Protein AF-A0A0M9E6Y0-F1 (afdb_monomer_lite)

Sequence (227 aa):
MSKPAARLTDFHTCPMVTPGVPPVPHVGGPITGSGCPTVLIGGMPAATIGDMCVCVGPPDIIAMGSTGVLIGGKPAARMGDNTAHGGIISIGCPTVLIGETSGGGGAGSAGSTSGGSADGDKHSGNTLEISSADPFENNPKYSNGTLGEMNPIQVATMSSALRQAANSGKPFCEACEKAESEMQAEKNVAKDPNNNIYNRDLDKERNMRKQAAIAGKMLMECKCLKN

Structure (mmCIF, N/CA/C/O backbone):
data_AF-A0A0M9E6Y0-F1
#
_entry.id   AF-A0A0M9E6Y0-F1
#
loop_
_atom_site.group_PDB
_atom_site.id
_atom_site.type_symbol
_atom_site.label_atom_id
_atom_site.label_alt_id
_atom_site.label_comp_id
_atom_site.label_asym_id
_atom_site.label_entity_id
_atom_site.label_seq_id
_atom_site.pdbx_PDB_ins_code
_atom_site.Cartn_x
_atom_site.Cartn_y
_atom_site.Cartn_z
_atom_site.occupancy
_atom_site.B_iso_or_equiv
_atom_site.auth_seq_id
_atom_site.auth_comp_id
_atom_site.auth_asym_id
_atom_site.auth_atom_id
_atom_site.pdbx_PDB_model_num
ATOM 1 N N . MET A 1 1 ? -22.734 -1.950 -13.501 1.00 70.06 1 MET A N 1
ATOM 2 C CA . MET A 1 1 ? -22.462 -3.225 -12.790 1.00 70.06 1 MET A CA 1
ATOM 3 C C . MET A 1 1 ? -21.498 -2.941 -11.650 1.00 70.06 1 MET A C 1
ATOM 5 O O . MET A 1 1 ? -20.638 -2.086 -11.821 1.00 70.06 1 MET A O 1
ATOM 9 N N . SER A 1 2 ? -21.653 -3.588 -10.495 1.00 86.62 2 SER A N 1
ATOM 10 C CA . SER A 1 2 ? -20.739 -3.410 -9.359 1.00 86.62 2 SER A CA 1
ATOM 11 C C . SER A 1 2 ? -19.522 -4.328 -9.481 1.00 86.62 2 SER A C 1
ATOM 13 O O . SER A 1 2 ? -19.670 -5.485 -9.868 1.00 86.62 2 SER A O 1
ATOM 15 N N . LYS A 1 3 ? -18.334 -3.821 -9.146 1.00 91.88 3 LYS A N 1
ATOM 16 C CA . LYS A 1 3 ? -17.065 -4.565 -9.174 1.00 91.88 3 LYS A CA 1
ATOM 17 C C . LYS A 1 3 ? -16.502 -4.702 -7.751 1.00 91.88 3 LYS A C 1
ATOM 19 O O . LYS A 1 3 ? -16.716 -3.787 -6.955 1.00 91.88 3 LYS A O 1
ATOM 24 N N . PRO A 1 4 ? -15.786 -5.787 -7.414 1.00 95.19 4 PRO A N 1
ATOM 25 C CA . PRO A 1 4 ? -15.088 -5.923 -6.134 1.00 95.19 4 PRO A CA 1
ATOM 26 C C . PRO A 1 4 ? -14.178 -4.726 -5.834 1.00 95.19 4 PRO A C 1
ATOM 28 O O . PRO A 1 4 ? -13.450 -4.267 -6.714 1.00 95.19 4 PRO A O 1
ATOM 31 N N . ALA A 1 5 ? -14.219 -4.218 -4.605 1.00 94.94 5 ALA A N 1
ATOM 32 C CA . ALA A 1 5 ? -13.403 -3.090 -4.165 1.00 94.94 5 ALA A CA 1
ATOM 33 C C . ALA A 1 5 ? -11.928 -3.482 -4.021 1.00 94.94 5 ALA A C 1
ATOM 35 O O . ALA A 1 5 ? -11.634 -4.508 -3.411 1.00 94.94 5 ALA A O 1
ATOM 36 N N . ALA A 1 6 ? -11.006 -2.664 -4.520 1.00 95.81 6 ALA A N 1
ATOM 37 C CA . ALA A 1 6 ? -9.579 -2.893 -4.332 1.00 95.81 6 ALA A CA 1
ATOM 38 C C . ALA A 1 6 ? -9.112 -2.373 -2.965 1.00 95.81 6 ALA A C 1
ATOM 40 O O . ALA A 1 6 ? -9.616 -1.377 -2.436 1.00 95.81 6 ALA A O 1
ATOM 41 N N . ARG A 1 7 ? -8.129 -3.055 -2.389 1.00 95.62 7 ARG A N 1
ATOM 42 C CA . ARG A 1 7 ? -7.547 -2.749 -1.082 1.00 95.62 7 ARG A CA 1
ATOM 43 C C . ARG A 1 7 ? -6.041 -2.685 -1.183 1.00 95.62 7 ARG A C 1
ATOM 45 O O . ARG A 1 7 ? -5.436 -3.181 -2.133 1.00 95.62 7 ARG A O 1
ATOM 52 N N . LEU A 1 8 ? -5.432 -2.139 -0.142 1.00 93.69 8 LEU A N 1
ATOM 53 C CA . LEU A 1 8 ? -4.006 -2.298 0.057 1.00 93.69 8 LEU A CA 1
ATOM 54 C C . LEU A 1 8 ? -3.648 -3.789 0.053 1.00 93.69 8 LEU A C 1
ATOM 56 O O . LEU A 1 8 ? -4.399 -4.611 0.579 1.00 93.69 8 LEU A O 1
ATOM 60 N N . THR A 1 9 ? -2.501 -4.121 -0.535 1.00 94.00 9 THR A N 1
ATOM 61 C CA . THR A 1 9 ? -1.984 -5.483 -0.762 1.00 94.00 9 THR A CA 1
ATOM 62 C C . THR A 1 9 ? -2.688 -6.330 -1.826 1.00 94.00 9 THR A C 1
ATOM 64 O O . THR A 1 9 ? -2.152 -7.379 -2.186 1.00 94.00 9 THR A O 1
ATOM 67 N N . ASP A 1 10 ? -3.814 -5.887 -2.399 1.00 93.69 10 ASP A N 1
ATOM 68 C CA . ASP A 1 10 ? -4.385 -6.577 -3.559 1.00 93.69 10 ASP A CA 1
ATOM 69 C C . ASP A 1 10 ? -3.444 -6.416 -4.776 1.00 93.69 10 ASP A C 1
ATOM 71 O O . ASP A 1 10 ? -2.723 -5.425 -4.903 1.00 93.69 10 ASP A O 1
ATOM 75 N N . PHE A 1 11 ? -3.403 -7.415 -5.658 1.00 93.81 11 PHE A N 1
ATOM 76 C CA . PHE A 1 11 ? -2.435 -7.469 -6.759 1.00 93.81 11 PHE A CA 1
ATOM 77 C C . PHE A 1 11 ? -2.960 -6.813 -8.033 1.00 93.81 11 PHE A C 1
ATOM 79 O O . PHE A 1 11 ? -4.140 -6.939 -8.369 1.00 93.81 11 PHE A O 1
ATOM 86 N N . HIS A 1 12 ? -2.050 -6.202 -8.789 1.00 94.50 12 HIS A N 1
ATOM 87 C CA . HIS A 1 12 ? -2.287 -5.811 -10.176 1.00 94.50 12 HIS A CA 1
ATOM 88 C C . HIS A 1 12 ? -1.505 -6.709 -11.140 1.00 94.50 12 HIS A C 1
ATOM 90 O O . HIS A 1 12 ? -0.545 -7.376 -10.758 1.00 94.50 12 HIS A O 1
ATOM 96 N N . THR A 1 13 ? -1.901 -6.711 -12.406 1.00 93.31 13 THR A N 1
ATOM 97 C CA . THR A 1 13 ? -1.140 -7.310 -13.502 1.00 93.31 13 THR A CA 1
ATOM 98 C C . THR A 1 13 ? -0.658 -6.201 -14.420 1.00 93.31 13 THR A C 1
ATOM 100 O O . THR A 1 13 ? -1.465 -5.411 -14.899 1.00 93.31 13 THR A O 1
ATOM 103 N N . CYS A 1 14 ? 0.648 -6.165 -14.680 1.00 91.88 14 CYS A N 1
ATOM 104 C CA . CYS A 1 14 ? 1.296 -5.166 -15.520 1.00 91.88 14 CYS A CA 1
ATOM 105 C C . CYS A 1 14 ? 1.795 -5.812 -16.826 1.00 91.88 14 CYS A C 1
ATOM 107 O O . CYS A 1 14 ? 2.642 -6.700 -16.754 1.00 91.88 14 CYS A O 1
ATOM 109 N N . PRO A 1 15 ? 1.291 -5.403 -18.005 1.00 91.38 15 PRO A N 1
ATOM 110 C CA . PRO A 1 15 ? 1.727 -5.923 -19.302 1.00 91.38 15 PRO A CA 1
ATOM 111 C C . PRO A 1 15 ? 2.917 -5.152 -19.893 1.00 91.38 15 PRO A C 1
ATOM 113 O O . PRO A 1 15 ? 3.396 -5.505 -20.970 1.00 91.38 15 PRO A O 1
ATOM 116 N N . MET A 1 16 ? 3.360 -4.071 -19.243 1.00 89.25 16 MET A N 1
ATOM 117 C CA . MET A 1 16 ? 4.449 -3.241 -19.746 1.00 89.25 16 MET A CA 1
ATOM 118 C C . MET A 1 16 ? 5.761 -4.027 -19.791 1.00 89.25 16 MET A C 1
ATOM 120 O O . MET A 1 16 ? 6.020 -4.925 -18.993 1.00 89.25 16 MET A O 1
ATOM 124 N N . VAL A 1 17 ? 6.603 -3.689 -20.757 1.00 89.69 17 VAL A N 1
ATOM 125 C CA . VAL A 1 17 ? 7.922 -4.291 -20.919 1.00 89.69 17 VAL A CA 1
ATOM 126 C C . VAL A 1 17 ? 8.919 -3.153 -21.011 1.00 89.69 17 VAL A C 1
ATOM 128 O O . VAL A 1 17 ? 8.761 -2.265 -21.850 1.00 89.69 17 VAL A O 1
ATOM 131 N N . THR A 1 18 ? 9.941 -3.173 -20.157 1.00 87.19 18 THR A N 1
ATOM 132 C CA . THR A 1 18 ? 11.034 -2.208 -20.275 1.00 87.19 18 THR A CA 1
ATOM 133 C C . THR A 1 18 ? 11.856 -2.552 -21.524 1.00 87.19 18 THR A C 1
ATOM 135 O O . THR A 1 18 ? 12.314 -3.696 -21.647 1.00 87.19 18 THR A O 1
ATOM 138 N N . PRO A 1 19 ? 12.069 -1.601 -22.455 1.00 85.00 19 PRO A N 1
ATOM 139 C CA . PRO A 1 19 ? 12.924 -1.819 -23.616 1.00 85.00 19 PRO A CA 1
ATOM 140 C C . PRO A 1 19 ? 14.362 -2.153 -23.186 1.00 85.00 19 PRO A C 1
ATOM 142 O O . PRO A 1 19 ? 14.998 -1.380 -22.474 1.00 85.00 19 PRO A O 1
ATOM 145 N N . GLY A 1 20 ? 14.878 -3.307 -23.613 1.00 83.38 20 GLY A N 1
ATOM 146 C CA . GLY A 1 20 ? 16.214 -3.802 -23.267 1.00 83.38 20 GLY A CA 1
ATOM 147 C C . GLY A 1 20 ? 16.537 -5.117 -23.980 1.00 83.38 20 GLY A C 1
ATOM 148 O O . GLY A 1 20 ? 15.664 -5.703 -24.621 1.00 83.38 20 GLY A O 1
ATOM 149 N N . VAL A 1 21 ? 17.790 -5.580 -23.893 1.00 85.94 21 VAL A N 1
ATOM 150 C CA . VAL A 1 21 ? 18.229 -6.878 -24.440 1.00 85.94 21 VAL A CA 1
ATOM 151 C C . VAL A 1 21 ? 18.883 -7.697 -23.319 1.00 85.94 21 VAL A C 1
ATOM 153 O O . VAL A 1 21 ? 19.996 -7.362 -22.915 1.00 85.94 21 VAL A O 1
ATOM 156 N N . PRO A 1 22 ? 18.239 -8.767 -22.815 1.00 82.94 22 PRO A N 1
ATOM 157 C CA . PRO A 1 22 ? 16.872 -9.205 -23.122 1.00 82.94 22 PRO A CA 1
ATOM 158 C C . PRO A 1 22 ? 15.803 -8.217 -22.602 1.00 82.94 22 PRO A C 1
ATOM 160 O O . PRO A 1 22 ? 16.062 -7.500 -21.633 1.00 82.94 22 PRO A O 1
ATOM 163 N N . PRO A 1 23 ? 14.608 -8.157 -23.224 1.00 84.44 23 PRO A N 1
ATOM 164 C CA . PRO A 1 23 ? 13.512 -7.327 -22.729 1.00 84.44 23 PRO A CA 1
ATOM 165 C C . PRO A 1 23 ? 13.059 -7.840 -21.363 1.00 84.44 23 PRO A C 1
ATOM 167 O O . PRO A 1 23 ? 12.903 -9.047 -21.182 1.00 84.44 23 PRO A O 1
ATOM 170 N N . VAL A 1 24 ? 12.848 -6.932 -20.408 1.00 87.12 24 VAL A N 1
ATOM 171 C CA . VAL A 1 24 ? 12.435 -7.284 -19.041 1.00 87.12 24 VAL A CA 1
ATOM 172 C C . VAL A 1 24 ? 10.923 -7.087 -18.923 1.00 87.12 24 VAL A C 1
ATOM 174 O O . VAL A 1 24 ? 10.464 -5.938 -18.943 1.00 87.12 24 VAL A O 1
ATOM 177 N N . PRO A 1 25 ? 10.127 -8.171 -18.826 1.00 87.62 25 PRO A N 1
ATOM 178 C CA . PRO A 1 25 ? 8.695 -8.061 -18.605 1.00 87.62 25 PRO A CA 1
ATOM 179 C C . PRO A 1 25 ? 8.436 -7.493 -17.220 1.00 87.62 25 PRO A C 1
ATOM 181 O O . PRO A 1 25 ? 9.041 -7.932 -16.237 1.00 87.62 25 PRO A O 1
ATOM 184 N N . HIS A 1 26 ? 7.512 -6.545 -17.132 1.00 87.12 26 HIS A N 1
ATOM 185 C CA . HIS A 1 26 ? 7.016 -6.148 -15.834 1.00 87.12 26 HIS A CA 1
ATOM 186 C C . HIS A 1 26 ? 6.180 -7.285 -15.249 1.00 87.12 26 HIS A C 1
ATOM 188 O O . HIS A 1 26 ? 5.506 -8.037 -15.952 1.00 87.12 26 HIS A O 1
ATOM 194 N N . VAL A 1 27 ? 6.225 -7.405 -13.930 1.00 89.75 27 VAL A N 1
ATOM 195 C CA . VAL A 1 27 ? 5.347 -8.286 -13.167 1.00 89.75 27 VAL A CA 1
ATOM 196 C C . VAL A 1 27 ? 4.649 -7.406 -12.155 1.00 89.75 27 VAL A C 1
ATOM 198 O O . VAL A 1 27 ? 5.302 -6.697 -11.385 1.00 89.75 27 VAL A O 1
ATOM 201 N N . GLY A 1 28 ? 3.321 -7.409 -12.217 1.00 89.38 28 GLY A N 1
ATOM 202 C CA . GLY A 1 28 ? 2.513 -6.643 -11.288 1.00 89.38 28 GLY A CA 1
ATOM 203 C C . GLY A 1 28 ? 2.550 -7.270 -9.895 1.00 89.38 28 GLY A C 1
ATOM 204 O O . GLY A 1 28 ? 2.524 -8.491 -9.736 1.00 89.38 28 GLY A O 1
ATOM 205 N N . GLY A 1 29 ? 2.670 -6.417 -8.891 1.00 92.56 29 GLY A N 1
ATOM 206 C CA . GLY A 1 29 ? 2.726 -6.761 -7.480 1.00 92.56 29 GLY A CA 1
ATOM 207 C C . GLY A 1 29 ? 1.593 -6.104 -6.686 1.00 92.56 29 GLY A C 1
ATOM 208 O O . GLY A 1 29 ? 0.621 -5.605 -7.272 1.00 92.56 29 GLY A O 1
ATOM 209 N N . PRO A 1 30 ? 1.694 -6.117 -5.349 1.00 95.06 30 PRO A N 1
ATOM 210 C CA . PRO A 1 30 ? 0.662 -5.579 -4.473 1.00 95.06 30 PRO A CA 1
ATOM 211 C C . PRO A 1 30 ? 0.530 -4.055 -4.584 1.00 95.06 30 PRO A C 1
ATOM 213 O O . PRO A 1 30 ? 1.503 -3.344 -4.850 1.00 95.06 30 PRO A O 1
ATOM 216 N N . ILE A 1 31 ? -0.671 -3.548 -4.305 1.00 95.75 31 ILE A N 1
ATOM 217 C CA . ILE A 1 31 ? -0.922 -2.125 -4.059 1.00 95.75 31 ILE A CA 1
ATOM 218 C C . ILE A 1 31 ? -0.280 -1.745 -2.717 1.00 95.75 31 ILE A C 1
ATOM 220 O O . ILE A 1 31 ? -0.577 -2.347 -1.684 1.00 95.75 31 ILE A O 1
ATOM 224 N N . THR A 1 32 ? 0.591 -0.740 -2.730 1.00 93.69 32 THR A N 1
ATOM 225 C CA . THR A 1 32 ? 1.367 -0.252 -1.576 1.00 93.69 32 THR A CA 1
ATOM 226 C C . THR A 1 32 ? 1.240 1.258 -1.361 1.00 93.69 32 THR A C 1
ATOM 228 O O . THR A 1 32 ? 2.029 1.836 -0.617 1.00 93.69 32 THR A O 1
ATOM 231 N N . GLY A 1 33 ? 0.291 1.915 -2.035 1.00 88.00 33 GLY A N 1
ATOM 232 C CA . GLY A 1 33 ? 0.001 3.337 -1.840 1.00 88.00 33 GLY A CA 1
ATOM 233 C C . GLY A 1 33 ? -0.466 3.676 -0.420 1.00 88.00 33 GLY A C 1
ATOM 234 O O . GLY A 1 33 ? -0.616 2.803 0.432 1.00 88.00 33 GLY A O 1
ATOM 235 N N . SER A 1 34 ? -0.722 4.960 -0.150 1.00 84.69 34 SER A N 1
ATOM 236 C CA . SER A 1 34 ? -1.215 5.364 1.175 1.00 84.69 34 SER A CA 1
ATOM 237 C C . SER A 1 34 ? -2.601 4.794 1.466 1.00 84.69 34 SER A C 1
ATOM 239 O O . SER A 1 34 ? -2.982 4.666 2.631 1.00 84.69 34 SER A O 1
ATOM 241 N N . GLY A 1 35 ? -3.369 4.490 0.414 1.00 89.06 35 GLY A N 1
ATOM 242 C CA . GLY A 1 35 ? -4.761 4.107 0.535 1.00 89.06 35 GLY A CA 1
ATOM 243 C C . GLY A 1 35 ? -5.571 5.176 1.258 1.00 89.06 35 GLY A C 1
ATOM 244 O O . GLY A 1 35 ? -5.161 6.333 1.420 1.00 89.06 35 GLY A O 1
ATOM 245 N N . CYS A 1 36 ? -6.726 4.748 1.751 1.00 92.44 36 CYS A N 1
ATOM 246 C CA . CYS A 1 36 ? -7.530 5.491 2.701 1.00 92.44 36 CYS A CA 1
ATOM 247 C C . CYS A 1 36 ? -7.585 4.718 4.029 1.00 92.44 36 CYS A C 1
ATOM 249 O O . CYS A 1 36 ? -8.396 3.800 4.167 1.00 92.44 36 CYS A O 1
ATOM 251 N N . PRO A 1 37 ? -6.744 5.057 5.026 1.00 90.25 37 PRO A N 1
ATOM 252 C CA . PRO A 1 37 ? -6.684 4.320 6.293 1.00 90.25 37 PRO A CA 1
ATOM 253 C C . PRO A 1 37 ? -7.957 4.468 7.138 1.00 90.25 37 PRO A C 1
ATOM 255 O O . PRO A 1 37 ? -8.195 3.671 8.039 1.00 90.25 37 PRO A O 1
ATOM 258 N N . THR A 1 38 ? -8.791 5.471 6.852 1.00 91.62 38 THR A N 1
ATOM 259 C CA . THR A 1 38 ? -10.072 5.684 7.537 1.00 91.62 38 THR A CA 1
ATOM 260 C C . THR A 1 38 ? -11.182 4.767 7.028 1.00 91.62 38 THR A C 1
ATOM 262 O O . THR A 1 38 ? -12.164 4.559 7.738 1.00 91.62 38 THR A O 1
ATOM 265 N N . VAL A 1 39 ? -11.044 4.199 5.823 1.00 92.75 39 VAL A N 1
ATOM 266 C CA . VAL A 1 39 ? -12.036 3.303 5.220 1.00 92.75 39 VAL A CA 1
ATOM 267 C C . VAL A 1 39 ? -11.421 1.922 5.060 1.00 92.75 39 VAL A C 1
ATOM 269 O O . VAL A 1 39 ? -10.601 1.682 4.176 1.00 92.75 39 VAL A O 1
ATOM 272 N N . LEU A 1 40 ? -11.838 1.000 5.925 1.00 93.62 40 LEU A N 1
ATOM 273 C CA . LEU A 1 40 ? -11.343 -0.372 5.934 1.00 93.62 40 LEU A CA 1
ATOM 274 C C . LEU A 1 40 ? -12.314 -1.295 5.195 1.00 93.62 40 LEU A C 1
ATOM 276 O O . LEU A 1 40 ? -13.462 -1.469 5.599 1.00 93.62 40 LEU A O 1
ATOM 280 N N . ILE A 1 41 ? -11.836 -1.930 4.132 1.00 91.94 41 ILE A N 1
ATOM 281 C CA . ILE A 1 41 ? -12.580 -2.901 3.332 1.00 91.94 41 ILE A CA 1
ATOM 282 C C . ILE A 1 41 ? -12.011 -4.281 3.651 1.00 91.94 41 ILE A C 1
ATOM 284 O O . ILE A 1 41 ? -10.831 -4.551 3.440 1.00 91.94 41 ILE A O 1
ATOM 288 N N . GLY A 1 42 ? -12.832 -5.166 4.220 1.00 88.44 42 GLY A N 1
ATOM 289 C CA . GLY A 1 42 ? -12.371 -6.488 4.665 1.00 88.44 42 GLY A CA 1
ATOM 290 C C . GLY A 1 42 ? -11.196 -6.429 5.654 1.00 88.44 42 GLY A C 1
ATOM 291 O O . GLY A 1 42 ? -10.331 -7.296 5.607 1.00 88.44 42 GLY A O 1
ATOM 292 N N . GLY A 1 43 ? -11.136 -5.382 6.487 1.00 91.31 43 GLY A N 1
ATOM 293 C CA . GLY A 1 43 ? -10.088 -5.175 7.493 1.00 91.31 43 GLY A CA 1
ATOM 294 C C . GLY A 1 43 ? -8.807 -4.495 6.995 1.00 91.31 43 GLY A C 1
ATOM 295 O O . GLY A 1 43 ? -7.927 -4.237 7.808 1.00 91.31 43 GLY A O 1
ATOM 296 N N . MET A 1 44 ? -8.699 -4.167 5.704 1.00 92.50 44 MET A N 1
ATOM 297 C CA . MET A 1 44 ? -7.527 -3.493 5.127 1.00 92.50 44 MET A CA 1
ATOM 298 C C . MET A 1 44 ? -7.898 -2.118 4.555 1.00 92.50 44 MET A C 1
ATOM 300 O O . MET A 1 44 ? -9.037 -1.952 4.112 1.00 92.50 44 MET A O 1
ATOM 304 N N . PRO A 1 45 ? -6.975 -1.138 4.530 1.00 94.94 45 PRO A N 1
ATOM 305 C CA . PRO A 1 45 ? -7.231 0.169 3.928 1.00 94.94 45 PRO A CA 1
ATOM 306 C C . PRO A 1 45 ? -7.709 0.052 2.479 1.00 94.94 45 PRO A C 1
ATOM 308 O O . PRO A 1 45 ? -7.151 -0.710 1.685 1.00 94.94 45 PRO A O 1
ATOM 311 N N . ALA A 1 46 ? -8.746 0.808 2.135 1.00 95.00 46 ALA A N 1
ATOM 312 C CA . ALA A 1 46 ? -9.273 0.870 0.779 1.00 95.00 46 ALA A CA 1
ATOM 313 C C . ALA A 1 46 ? -8.271 1.537 -0.173 1.00 95.00 46 ALA A C 1
ATOM 315 O O . ALA A 1 46 ? -7.681 2.563 0.175 1.00 95.00 46 ALA A O 1
ATOM 316 N N . ALA A 1 47 ? -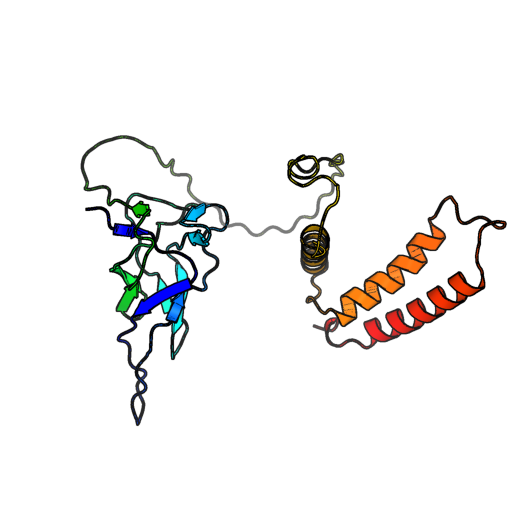8.113 0.980 -1.374 1.00 96.19 47 ALA A N 1
ATOM 317 C CA . ALA A 1 47 ? -7.295 1.581 -2.420 1.00 96.19 47 ALA A CA 1
ATOM 318 C C . ALA A 1 47 ? -8.098 2.628 -3.213 1.00 96.19 47 ALA A C 1
ATOM 320 O O . ALA A 1 47 ? -9.310 2.516 -3.419 1.00 96.19 47 ALA A O 1
ATOM 321 N N . THR A 1 48 ? -7.404 3.657 -3.673 1.00 95.88 48 THR A N 1
ATOM 322 C CA . THR A 1 48 ? -7.940 4.828 -4.366 1.00 95.88 48 THR A CA 1
ATOM 323 C C . THR A 1 48 ? -7.071 5.189 -5.565 1.00 95.88 48 THR A C 1
ATOM 325 O O . THR A 1 48 ? -5.931 4.739 -5.687 1.00 95.88 48 THR A O 1
ATOM 328 N N . ILE A 1 49 ? -7.598 6.014 -6.474 1.00 94.31 49 ILE A N 1
ATOM 329 C CA . ILE A 1 49 ? -6.790 6.546 -7.580 1.00 94.31 49 ILE A CA 1
ATOM 330 C C . ILE A 1 49 ? -5.541 7.251 -7.041 1.00 94.31 49 ILE A C 1
ATOM 332 O O . ILE A 1 49 ? -5.599 8.024 -6.079 1.00 94.31 49 ILE A O 1
ATOM 336 N N . GLY A 1 50 ? -4.417 7.015 -7.716 1.00 92.00 50 GLY A N 1
ATOM 337 C CA . GLY A 1 50 ? -3.121 7.571 -7.349 1.00 92.00 50 GLY A CA 1
ATOM 338 C C . GLY A 1 50 ? -2.343 6.720 -6.349 1.00 92.00 50 GLY A C 1
ATOM 339 O O . GLY A 1 50 ? -1.200 7.060 -6.051 1.00 92.00 50 GLY A O 1
ATOM 340 N N . ASP A 1 51 ? -2.913 5.619 -5.848 1.00 93.06 51 ASP A N 1
ATOM 341 C CA . ASP A 1 51 ? -2.149 4.680 -5.035 1.00 93.06 51 ASP A CA 1
ATOM 342 C C . ASP A 1 51 ? -1.105 3.944 -5.875 1.00 93.06 51 ASP A C 1
ATOM 344 O O . ASP A 1 51 ? -1.344 3.540 -7.016 1.00 93.06 51 ASP A O 1
ATOM 348 N N . MET A 1 52 ? 0.074 3.784 -5.280 1.00 94.88 52 MET A N 1
ATOM 349 C CA . MET A 1 52 ? 1.201 3.100 -5.897 1.00 94.88 52 MET A CA 1
ATOM 350 C C . MET A 1 52 ? 1.018 1.585 -5.842 1.00 94.88 52 MET A C 1
ATOM 352 O O . MET A 1 52 ? 0.494 1.043 -4.868 1.00 94.88 52 MET A O 1
ATOM 356 N N . CYS A 1 53 ? 1.511 0.902 -6.866 1.00 92.69 53 CYS A N 1
ATOM 357 C CA . CYS A 1 53 ? 1.584 -0.547 -6.942 1.00 92.69 53 CYS A CA 1
ATOM 358 C C . CYS A 1 53 ? 3.032 -0.965 -7.203 1.00 92.69 53 CYS A C 1
ATOM 360 O O . CYS A 1 53 ? 3.721 -0.396 -8.054 1.00 92.69 53 CYS A O 1
ATOM 362 N N . VAL A 1 54 ? 3.498 -1.984 -6.487 1.00 93.94 54 VAL A N 1
ATOM 363 C CA . VAL A 1 54 ? 4.837 -2.541 -6.705 1.00 93.94 54 VAL A CA 1
ATOM 364 C C . VAL A 1 54 ? 4.858 -3.245 -8.047 1.00 93.94 54 VAL A C 1
ATOM 366 O O . VAL A 1 54 ? 4.018 -4.098 -8.303 1.00 93.94 54 VAL A O 1
ATOM 369 N N . CYS A 1 55 ? 5.830 -2.927 -8.889 1.00 90.69 55 CYS A N 1
ATOM 370 C CA . CYS A 1 55 ? 5.984 -3.521 -10.206 1.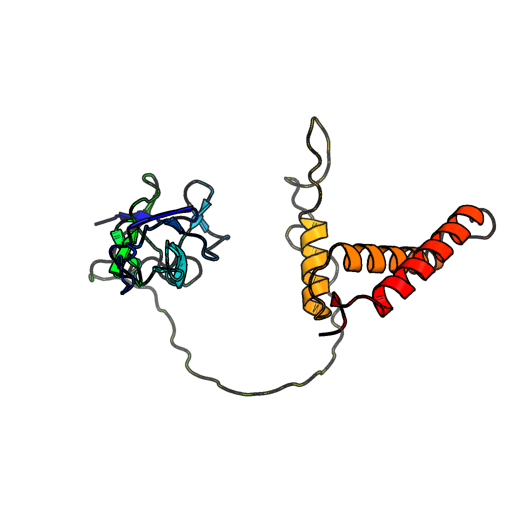00 90.69 55 CYS A CA 1
ATOM 371 C C . CYS A 1 55 ? 7.459 -3.872 -10.429 1.00 90.69 55 CYS A C 1
ATOM 373 O O . CYS A 1 55 ? 8.342 -3.182 -9.921 1.00 90.69 55 CYS A O 1
ATOM 375 N N . VAL A 1 56 ? 7.744 -4.940 -11.180 1.00 87.31 56 VAL A N 1
ATOM 376 C CA . VAL A 1 56 ? 9.114 -5.225 -11.646 1.00 87.31 56 VAL A CA 1
ATOM 377 C C . VAL A 1 56 ? 9.456 -4.215 -12.742 1.00 87.31 56 VAL A C 1
ATOM 379 O O . VAL A 1 56 ? 9.153 -4.429 -13.909 1.00 87.31 56 VAL A O 1
ATOM 382 N N . GLY A 1 57 ? 9.986 -3.067 -12.327 1.00 80.75 57 GLY A N 1
ATOM 383 C CA . GLY A 1 57 ? 10.153 -1.862 -13.137 1.00 80.75 57 GLY A CA 1
ATOM 384 C C . GLY A 1 57 ? 10.019 -0.610 -12.257 1.00 80.75 57 GLY A C 1
ATOM 385 O O . GLY A 1 57 ? 10.175 -0.708 -11.036 1.00 80.75 57 GLY A O 1
ATOM 386 N N . PRO A 1 58 ? 9.726 0.572 -12.827 1.00 87.62 58 PRO A N 1
ATOM 387 C CA . PRO A 1 58 ? 9.261 1.703 -12.025 1.00 87.62 58 PRO A CA 1
ATOM 388 C C . PRO A 1 58 ? 7.981 1.330 -11.246 1.00 87.62 58 PRO A C 1
ATOM 390 O O . PRO A 1 58 ? 7.272 0.410 -11.655 1.00 87.62 58 PRO A O 1
ATOM 393 N N . PRO A 1 59 ? 7.660 1.999 -10.125 1.00 90.31 59 PRO A N 1
ATOM 394 C CA . PRO A 1 59 ? 6.375 1.816 -9.453 1.00 90.31 59 PRO A CA 1
ATOM 395 C C . PRO A 1 59 ? 5.210 2.165 -10.386 1.00 90.31 59 PRO A C 1
ATOM 397 O O . PRO A 1 59 ? 5.248 3.193 -11.061 1.00 90.31 59 PRO A O 1
ATOM 400 N N . ASP A 1 60 ? 4.179 1.322 -10.410 1.00 91.62 60 ASP A N 1
ATOM 401 C CA . ASP A 1 60 ? 2.945 1.594 -11.152 1.00 91.62 60 ASP A CA 1
ATOM 402 C C . ASP A 1 60 ? 1.974 2.401 -10.275 1.00 91.62 60 ASP A C 1
ATOM 404 O O . ASP A 1 60 ? 2.129 2.473 -9.055 1.00 91.62 60 ASP A O 1
ATOM 408 N N . ILE A 1 61 ? 0.966 3.021 -10.880 1.00 94.25 61 ILE A N 1
ATOM 409 C CA . ILE A 1 61 ? -0.025 3.850 -10.192 1.00 94.25 61 ILE A CA 1
ATOM 410 C C . ILE A 1 61 ? -1.420 3.474 -10.682 1.00 94.25 61 ILE A C 1
ATOM 412 O O . ILE A 1 61 ? -1.638 3.281 -11.876 1.00 94.25 61 ILE A O 1
ATOM 416 N N . ILE A 1 62 ? -2.392 3.410 -9.773 1.00 95.25 62 ILE A N 1
ATOM 417 C CA . ILE A 1 62 ? -3.800 3.233 -10.142 1.00 95.25 62 ILE A CA 1
ATOM 418 C C . ILE A 1 62 ? -4.275 4.484 -10.889 1.00 95.25 62 ILE A C 1
ATOM 420 O O . ILE A 1 62 ? -4.374 5.565 -10.303 1.00 95.25 62 ILE A O 1
ATOM 424 N N . ALA A 1 63 ? -4.569 4.332 -12.180 1.00 94.25 63 ALA A N 1
ATOM 425 C CA . ALA A 1 63 ? -4.902 5.436 -13.075 1.00 94.25 63 ALA A CA 1
ATOM 426 C C . ALA A 1 63 ? -6.411 5.704 -13.145 1.00 94.25 63 ALA A C 1
ATOM 428 O O . ALA A 1 63 ? -6.826 6.837 -13.379 1.00 94.25 63 ALA A O 1
ATOM 429 N N . MET A 1 64 ? -7.235 4.673 -12.939 1.00 90.38 64 MET A N 1
ATOM 430 C CA . MET A 1 64 ? -8.694 4.776 -12.980 1.00 90.38 64 MET A CA 1
ATOM 431 C C . MET A 1 64 ? -9.358 4.174 -11.738 1.00 90.38 64 MET A C 1
ATOM 433 O O . MET A 1 64 ? -8.764 3.385 -11.013 1.00 90.38 64 MET A O 1
ATOM 437 N N . GLY A 1 65 ? -10.604 4.575 -11.495 1.00 90.25 65 GLY A N 1
ATOM 438 C CA . GLY A 1 65 ? -11.406 4.196 -10.333 1.00 90.25 65 GLY A CA 1
ATOM 439 C C . GLY A 1 65 ? -12.902 4.344 -10.622 1.00 90.25 65 GLY A C 1
ATOM 440 O O . GLY A 1 65 ? -13.308 4.589 -11.759 1.00 90.25 65 GLY A O 1
ATOM 441 N N . SER A 1 66 ? -13.742 4.219 -9.596 1.00 91.06 66 SER A N 1
ATOM 442 C CA . SER A 1 66 ? -15.191 4.420 -9.701 1.00 91.06 66 SER A CA 1
ATOM 443 C C . SER A 1 66 ? -15.541 5.858 -10.084 1.00 91.06 66 SER A C 1
ATOM 445 O O . SER A 1 66 ? -15.020 6.812 -9.522 1.00 91.06 66 SER A O 1
ATOM 447 N N . THR A 1 67 ? -16.504 6.027 -10.984 1.00 86.81 67 THR A N 1
ATOM 448 C CA . THR A 1 67 ? -17.020 7.342 -11.390 1.00 86.81 67 THR A CA 1
ATOM 449 C C . THR A 1 67 ? -18.000 7.965 -10.391 1.00 86.81 67 THR A C 1
ATOM 451 O O . THR A 1 67 ? -18.346 9.134 -10.536 1.00 86.81 67 THR A O 1
ATOM 454 N N . GLY A 1 68 ? -18.471 7.204 -9.397 1.00 86.06 68 GLY A N 1
ATOM 455 C CA . GLY A 1 68 ? -19.511 7.651 -8.460 1.00 86.06 68 GLY A CA 1
ATOM 456 C C . GLY A 1 68 ? -19.175 7.484 -6.988 1.00 86.06 68 GLY A C 1
ATOM 457 O O . GLY A 1 68 ? -19.753 8.172 -6.152 1.00 86.06 68 GLY A O 1
ATOM 458 N N . VAL A 1 69 ? -18.258 6.575 -6.654 1.00 90.81 69 VAL A N 1
ATOM 459 C CA . VAL A 1 69 ? -17.907 6.282 -5.264 1.00 90.81 69 VAL A CA 1
ATOM 460 C C . VAL A 1 69 ? -16.545 6.875 -4.951 1.00 90.81 69 VAL A C 1
ATOM 462 O O . VAL A 1 69 ? -15.530 6.483 -5.531 1.00 90.81 69 VAL A O 1
ATOM 465 N N . LEU A 1 70 ? -16.542 7.810 -4.004 1.00 91.81 70 LEU A N 1
ATOM 466 C CA . LEU A 1 70 ? -15.342 8.456 -3.494 1.00 91.81 70 LEU A CA 1
ATOM 467 C C . LEU A 1 70 ? -15.002 7.893 -2.112 1.00 91.81 70 LEU A C 1
ATOM 469 O O . LEU A 1 70 ? -15.853 7.826 -1.228 1.00 91.81 70 LEU A O 1
ATOM 473 N N . ILE A 1 71 ? -13.742 7.526 -1.919 1.00 91.50 71 ILE A N 1
ATOM 474 C CA . ILE A 1 71 ? -13.165 7.081 -0.655 1.00 91.50 71 ILE A CA 1
ATOM 475 C C . ILE A 1 71 ? -12.057 8.072 -0.293 1.00 91.50 71 ILE A C 1
ATOM 477 O O . ILE A 1 71 ? -11.147 8.316 -1.081 1.00 91.50 71 ILE A O 1
ATOM 481 N N . GLY A 1 72 ? -12.158 8.709 0.877 1.00 87.88 72 GLY A N 1
ATOM 482 C CA . GLY A 1 72 ? -11.198 9.745 1.284 1.00 87.88 72 GLY A CA 1
ATOM 483 C C . GLY A 1 72 ? -11.134 10.942 0.324 1.00 87.88 72 GLY A C 1
ATOM 484 O O . GLY A 1 72 ? -10.080 11.551 0.173 1.00 87.88 72 GLY A O 1
ATOM 485 N N . GLY A 1 73 ? -12.236 11.240 -0.376 1.00 89.31 73 GLY A N 1
ATOM 486 C CA . GLY A 1 73 ? -12.307 12.306 -1.383 1.00 89.31 73 GLY A CA 1
ATOM 487 C C . GLY A 1 73 ? -11.709 11.949 -2.749 1.00 89.31 73 GLY A C 1
ATOM 488 O O . GLY A 1 73 ? -11.784 12.763 -3.665 1.00 89.31 73 GLY A O 1
ATOM 489 N N . LYS A 1 74 ? -11.158 10.742 -2.918 1.00 91.44 74 LYS A N 1
ATOM 490 C CA . LYS A 1 74 ? -10.615 10.246 -4.189 1.00 91.44 74 LYS A CA 1
ATOM 491 C C . LYS A 1 74 ? -11.497 9.135 -4.760 1.00 91.44 74 LYS A C 1
ATOM 493 O O . LYS A 1 74 ? -12.110 8.402 -3.986 1.00 91.44 74 LYS A O 1
ATOM 498 N N . PRO A 1 75 ? -11.564 8.954 -6.085 1.00 93.56 75 PRO A N 1
ATOM 499 C CA . PRO A 1 75 ? -12.300 7.837 -6.666 1.00 93.56 75 PRO A CA 1
ATOM 500 C C . PRO A 1 75 ? -11.791 6.480 -6.162 1.00 93.56 75 PRO A C 1
ATOM 502 O O . PRO A 1 75 ? -10.582 6.237 -6.108 1.00 93.56 75 PRO A O 1
ATOM 505 N N . ALA A 1 76 ? -12.720 5.606 -5.777 1.00 94.31 76 ALA A N 1
ATOM 506 C CA . ALA A 1 76 ? -12.411 4.293 -5.220 1.00 94.31 76 ALA A CA 1
ATOM 507 C C . ALA A 1 76 ? -11.879 3.334 -6.291 1.00 94.31 76 ALA A C 1
ATOM 509 O O . ALA A 1 76 ? -12.505 3.192 -7.342 1.00 94.31 76 ALA A O 1
ATOM 510 N N . ALA A 1 77 ? -10.775 2.642 -6.019 1.00 95.69 77 ALA A N 1
ATOM 511 C CA . ALA A 1 77 ? -10.223 1.648 -6.934 1.00 95.69 77 ALA A CA 1
ATOM 512 C C . ALA A 1 77 ? -10.969 0.308 -6.823 1.00 95.69 77 ALA A C 1
ATOM 514 O O . ALA A 1 77 ? -11.442 -0.083 -5.750 1.00 95.69 77 ALA A O 1
ATOM 515 N N . ARG A 1 78 ? -11.096 -0.412 -7.938 1.00 95.44 78 ARG A N 1
ATOM 516 C CA . ARG A 1 78 ? -11.850 -1.6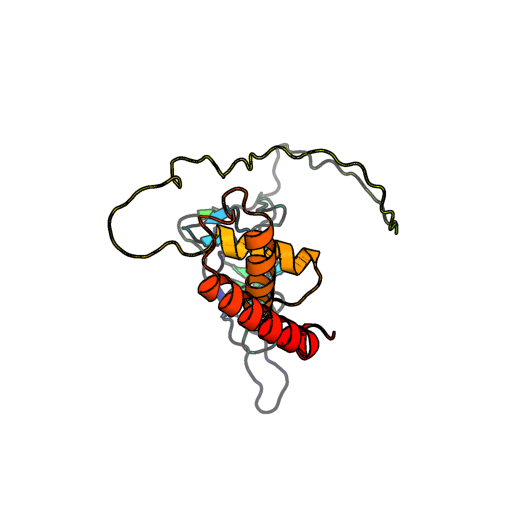69 -8.039 1.00 95.44 78 ARG A CA 1
ATOM 517 C C . ARG A 1 78 ? -11.113 -2.676 -8.904 1.00 95.44 78 ARG A C 1
ATOM 519 O O . ARG A 1 78 ? -10.289 -2.323 -9.743 1.00 95.44 78 ARG A O 1
ATOM 526 N N . MET A 1 79 ? -11.472 -3.944 -8.746 1.00 94.19 79 MET A N 1
ATOM 527 C CA . MET A 1 79 ? -10.991 -5.010 -9.618 1.00 94.19 79 MET A CA 1
ATOM 528 C C . MET A 1 79 ? -11.315 -4.689 -11.085 1.00 94.19 79 MET A C 1
ATOM 530 O O . MET A 1 79 ? -12.463 -4.404 -11.432 1.00 94.19 79 MET A O 1
ATOM 534 N N . GLY A 1 80 ? -10.297 -4.754 -11.939 1.00 91.94 80 GLY A N 1
ATOM 535 C CA . GLY A 1 80 ? -10.370 -4.426 -13.358 1.00 91.94 80 GLY A CA 1
ATOM 536 C C . GLY A 1 80 ? -10.196 -2.944 -13.699 1.00 91.94 80 GLY A C 1
ATOM 537 O O . GLY A 1 80 ? -10.275 -2.612 -14.878 1.00 91.94 80 GLY A O 1
ATOM 538 N N . ASP A 1 81 ? -9.980 -2.054 -12.725 1.00 92.88 81 ASP A N 1
ATOM 539 C CA . ASP A 1 81 ? -9.608 -0.668 -13.025 1.00 92.88 81 ASP A CA 1
ATOM 540 C C . ASP A 1 81 ? -8.141 -0.599 -13.500 1.00 92.88 81 ASP A C 1
ATOM 542 O O . ASP A 1 81 ? -7.289 -1.378 -13.058 1.00 92.88 81 ASP A O 1
ATOM 546 N N . ASN A 1 82 ? -7.858 0.307 -14.441 1.00 93.88 82 ASN A N 1
ATOM 547 C CA . ASN A 1 82 ? -6.564 0.381 -15.117 1.00 93.88 82 ASN A CA 1
ATOM 548 C C . ASN A 1 82 ? -5.470 1.038 -14.270 1.00 93.88 82 ASN A C 1
ATOM 550 O O . ASN A 1 82 ? -5.714 1.989 -13.520 1.00 93.88 82 ASN A O 1
ATOM 554 N N . THR A 1 83 ? -4.240 0.581 -14.487 1.00 94.50 83 THR A N 1
ATOM 555 C CA . THR A 1 83 ? -3.016 1.183 -13.955 1.00 94.50 83 THR A CA 1
ATOM 556 C C . THR A 1 83 ? -2.272 1.985 -15.027 1.00 94.50 83 THR A C 1
ATOM 558 O O . THR A 1 83 ? -2.556 1.872 -16.223 1.00 94.50 83 THR A O 1
ATOM 561 N N . ALA A 1 84 ? -1.329 2.830 -14.613 1.00 93.56 84 ALA A N 1
ATOM 562 C CA . ALA A 1 84 ? -0.570 3.716 -15.491 1.00 93.56 84 ALA A CA 1
ATOM 563 C C . ALA A 1 84 ? 0.316 2.947 -16.482 1.00 93.56 84 ALA A C 1
ATOM 565 O O . ALA A 1 84 ? 0.512 3.398 -17.609 1.00 93.56 84 ALA A O 1
ATOM 566 N N . HIS A 1 85 ? 0.781 1.750 -16.120 1.00 89.81 85 HIS A N 1
ATOM 567 C CA . HIS A 1 85 ? 1.490 0.861 -17.042 1.00 89.81 85 HIS A CA 1
ATOM 568 C C . HIS A 1 85 ? 0.580 0.117 -18.037 1.00 89.81 85 HIS A C 1
ATOM 570 O O . HIS A 1 85 ? 1.031 -0.793 -18.733 1.00 89.81 85 HIS A O 1
ATOM 576 N N . GLY A 1 86 ? -0.706 0.473 -18.111 1.00 87.31 86 GLY A N 1
ATOM 577 C CA . GLY A 1 86 ? -1.689 -0.197 -18.965 1.00 87.31 86 GLY A CA 1
ATOM 578 C C . GLY A 1 86 ? -2.164 -1.540 -18.409 1.00 87.31 86 GLY A C 1
ATOM 579 O O . GLY A 1 86 ? -2.821 -2.301 -19.116 1.00 87.31 86 GLY A O 1
ATOM 580 N N . GLY A 1 87 ? -1.825 -1.833 -17.154 1.00 90.81 87 GLY A N 1
ATOM 581 C CA . GLY A 1 87 ? -2.283 -2.999 -16.422 1.00 90.81 87 GLY A CA 1
ATOM 582 C C . GLY A 1 87 ? -3.679 -2.840 -15.842 1.00 90.81 87 GLY A C 1
ATOM 583 O O . GLY A 1 87 ? -4.369 -1.848 -16.085 1.00 90.81 87 GLY A O 1
ATOM 584 N N . ILE A 1 88 ? -4.089 -3.841 -15.065 1.00 95.06 88 ILE A N 1
ATOM 585 C CA . ILE A 1 88 ? -5.356 -3.840 -14.327 1.00 95.06 88 ILE A CA 1
ATOM 586 C C . ILE A 1 88 ? -5.160 -4.348 -12.905 1.00 95.06 88 ILE A C 1
ATOM 588 O O . ILE A 1 88 ? -4.272 -5.159 -12.643 1.00 95.06 88 ILE A O 1
ATOM 592 N N . ILE A 1 89 ? -6.034 -3.927 -11.995 1.00 95.44 89 ILE A N 1
ATOM 593 C CA . ILE A 1 89 ? -6.136 -4.528 -10.664 1.00 95.44 89 ILE A CA 1
ATOM 594 C C . ILE A 1 89 ? -6.770 -5.919 -10.797 1.00 95.44 89 ILE A C 1
ATOM 596 O O . ILE A 1 89 ? -7.923 -6.047 -11.212 1.00 95.44 89 ILE A O 1
ATOM 600 N N . SER A 1 90 ? -6.027 -6.961 -10.442 1.00 93.12 90 SER A N 1
ATOM 601 C CA . SER A 1 90 ? -6.389 -8.358 -10.711 1.00 93.12 90 SER A CA 1
ATOM 602 C C . SER A 1 90 ? -7.237 -8.982 -9.611 1.00 93.12 90 SER A C 1
ATOM 604 O O . SER A 1 90 ? -7.983 -9.923 -9.870 1.00 93.12 90 SER A O 1
ATOM 606 N N . ILE A 1 91 ? -7.135 -8.467 -8.385 1.00 91.75 91 ILE A N 1
ATOM 607 C CA . ILE A 1 91 ? -7.859 -8.978 -7.219 1.00 91.75 91 ILE A CA 1
ATOM 608 C C . ILE A 1 91 ? -8.529 -7.811 -6.493 1.00 91.75 91 ILE A C 1
ATOM 610 O O . ILE A 1 91 ? -8.000 -6.706 -6.444 1.00 91.75 91 ILE A O 1
ATOM 614 N N . GLY A 1 92 ? -9.705 -8.064 -5.926 1.00 91.44 92 GLY A N 1
ATOM 615 C CA . GLY A 1 92 ? -10.373 -7.157 -5.001 1.00 91.44 92 GLY A CA 1
ATOM 616 C C . GLY A 1 92 ? -11.102 -7.936 -3.911 1.00 91.44 92 GLY A C 1
ATOM 617 O O . GLY A 1 92 ? -11.162 -9.166 -3.927 1.00 91.44 92 GLY A O 1
ATOM 618 N N . CYS A 1 93 ? -11.690 -7.220 -2.964 1.00 92.75 93 CYS A N 1
ATOM 619 C CA . CYS A 1 93 ? -12.496 -7.783 -1.895 1.00 92.75 93 CYS A CA 1
ATOM 620 C C . CYS A 1 93 ? -13.842 -8.294 -2.438 1.00 92.75 93 CYS A C 1
ATOM 622 O O . CYS A 1 93 ? -14.679 -7.479 -2.834 1.00 92.75 93 CYS A O 1
ATOM 624 N N . PRO A 1 94 ? -14.112 -9.612 -2.426 1.00 91.38 94 PRO A N 1
ATOM 625 C CA . PRO A 1 94 ? -15.339 -10.156 -3.010 1.00 91.38 94 PRO A CA 1
ATOM 626 C C . PRO A 1 94 ? -16.601 -9.775 -2.223 1.00 91.38 94 PRO A C 1
ATOM 628 O O . PRO A 1 94 ? -17.701 -9.833 -2.764 1.00 91.38 94 PRO A O 1
ATOM 631 N N . THR A 1 95 ? -16.463 -9.385 -0.953 1.00 91.44 95 THR A N 1
ATOM 632 C CA . THR A 1 95 ? -17.594 -9.047 -0.079 1.00 91.44 95 THR A CA 1
ATOM 633 C C . THR A 1 95 ? -18.048 -7.595 -0.200 1.00 91.44 95 THR A C 1
ATOM 635 O O . THR A 1 95 ? -19.153 -7.272 0.229 1.00 91.44 95 THR A O 1
ATOM 638 N N . VAL A 1 96 ? -17.227 -6.715 -0.783 1.00 92.50 96 VAL A N 1
ATOM 639 C CA . VAL A 1 96 ? -17.546 -5.293 -0.947 1.00 92.50 96 VAL A CA 1
ATOM 640 C C . VAL A 1 96 ? -17.540 -4.959 -2.427 1.00 92.50 96 VAL A C 1
ATOM 642 O O . VAL A 1 96 ? -16.496 -4.963 -3.075 1.00 92.50 96 VAL A O 1
ATOM 645 N N . LEU A 1 97 ? -18.721 -4.658 -2.963 1.00 92.94 97 LEU A N 1
ATOM 646 C CA . LEU A 1 97 ? -18.916 -4.369 -4.378 1.00 92.94 97 LEU A CA 1
ATOM 647 C C . LEU A 1 97 ? -19.182 -2.873 -4.573 1.00 92.94 97 LEU A C 1
ATOM 649 O O . LEU A 1 97 ? -20.162 -2.335 -4.065 1.00 92.94 97 LEU A O 1
ATOM 653 N N . ILE A 1 98 ? -18.320 -2.204 -5.335 1.00 91.44 98 ILE A N 1
ATOM 654 C CA . ILE A 1 98 ? -18.424 -0.779 -5.648 1.00 91.44 98 ILE A CA 1
ATOM 655 C C . ILE A 1 98 ? -19.072 -0.611 -7.020 1.00 91.44 98 ILE A C 1
ATOM 657 O O . ILE A 1 98 ? -18.587 -1.114 -8.040 1.00 91.44 98 ILE A O 1
ATOM 661 N N . GLY A 1 99 ? -20.194 0.104 -7.032 1.00 86.56 99 GLY A N 1
ATOM 662 C CA . GLY A 1 99 ? -20.961 0.420 -8.230 1.00 86.56 99 GLY A CA 1
ATOM 663 C C . GLY A 1 99 ? -20.306 1.461 -9.139 1.00 86.56 99 GLY A C 1
ATOM 664 O O . GLY A 1 99 ? -19.402 2.201 -8.746 1.00 86.56 99 GLY A O 1
ATOM 665 N N . GLU A 1 100 ? -20.812 1.518 -10.368 1.00 79.12 100 GLU A N 1
ATOM 666 C CA . GLU A 1 100 ? -20.706 2.689 -11.241 1.00 79.12 100 GLU A CA 1
ATOM 667 C C . GLU A 1 100 ? -22.043 3.403 -11.184 1.00 79.12 100 GLU A C 1
ATOM 669 O O . GLU A 1 100 ? -23.090 2.764 -11.323 1.00 79.12 100 GLU A O 1
ATOM 674 N N . THR A 1 101 ? -22.021 4.716 -10.992 1.00 64.31 101 THR A N 1
ATOM 675 C CA . THR A 1 101 ? -23.183 5.553 -11.269 1.00 64.31 101 THR A CA 1
ATOM 676 C C . THR A 1 101 ? -23.353 5.593 -12.782 1.00 64.31 101 THR A C 1
ATOM 678 O O . THR A 1 101 ? -22.757 6.407 -13.483 1.00 64.31 101 THR A O 1
ATOM 681 N N . SER A 1 102 ? -24.141 4.661 -13.319 1.00 51.59 102 SER A N 1
ATOM 682 C CA . SER A 1 102 ? -24.688 4.802 -14.665 1.00 51.59 102 SER A CA 1
ATOM 683 C C . SER A 1 102 ? -25.449 6.125 -14.715 1.00 51.59 102 SER A C 1
ATOM 685 O O . SER A 1 102 ? -26.303 6.355 -13.860 1.00 51.59 102 SER A O 1
ATOM 687 N N . GLY A 1 103 ? -25.114 7.000 -15.664 1.00 56.44 103 GLY A N 1
ATOM 688 C CA . GLY A 1 103 ? -25.686 8.340 -15.797 1.00 56.44 103 GLY A CA 1
ATOM 689 C C . GLY A 1 103 ? -27.214 8.341 -15.892 1.00 56.44 103 GLY A C 1
ATOM 690 O O . GLY A 1 103 ? -27.776 8.264 -16.978 1.00 56.44 103 GLY A O 1
ATOM 691 N N . GLY A 1 104 ? -27.876 8.466 -14.744 1.00 49.78 104 GLY A N 1
ATOM 692 C CA . GLY A 1 104 ? -29.326 8.491 -14.625 1.00 49.78 104 GLY A CA 1
ATOM 693 C C . GLY A 1 104 ? -29.757 8.954 -13.237 1.00 49.78 104 GLY A C 1
ATOM 694 O O . GLY A 1 104 ? -30.059 8.128 -12.391 1.00 49.78 104 GLY A O 1
ATOM 695 N N . GLY A 1 105 ? -29.779 10.277 -13.043 1.00 54.09 105 GLY A N 1
ATOM 696 C CA . GLY A 1 105 ? -30.642 10.991 -12.091 1.00 54.09 105 GLY A CA 1
ATOM 697 C C . GLY A 1 105 ? -30.364 10.844 -10.588 1.00 54.09 105 GLY A C 1
ATOM 698 O O . GLY A 1 105 ? -30.637 9.807 -10.000 1.00 54.09 105 GLY A O 1
ATOM 699 N N . GLY A 1 106 ? -29.988 11.955 -9.938 1.00 46.19 106 GLY A N 1
ATOM 700 C CA . GLY A 1 106 ? -30.334 12.185 -8.526 1.00 46.19 106 GLY A CA 1
ATOM 701 C C . GLY A 1 106 ? -29.217 12.682 -7.605 1.00 46.19 106 GLY A C 1
ATOM 702 O O . GLY A 1 106 ? -28.564 11.886 -6.953 1.00 46.19 106 GLY A O 1
ATOM 703 N N . ALA A 1 107 ? -29.100 14.012 -7.519 1.00 53.06 107 ALA A N 1
ATOM 704 C CA . ALA A 1 107 ? -28.810 14.825 -6.327 1.00 53.06 107 ALA A CA 1
ATOM 705 C C . ALA A 1 107 ? -27.592 14.508 -5.422 1.00 53.06 107 ALA A C 1
ATOM 707 O O . ALA A 1 107 ? -27.574 13.549 -4.660 1.00 53.06 107 ALA A O 1
ATOM 708 N N . GLY A 1 108 ? -26.653 15.462 -5.380 1.00 42.66 108 GLY A N 1
ATOM 709 C CA . GLY A 1 108 ? -25.646 15.593 -4.323 1.00 42.66 108 GLY A CA 1
ATOM 710 C C . GLY A 1 108 ? -24.552 16.591 -4.704 1.00 42.66 108 GLY A C 1
ATOM 711 O O . GLY A 1 108 ? -23.485 16.199 -5.152 1.00 42.66 108 GLY A O 1
ATOM 712 N N . SER A 1 109 ? -24.850 17.884 -4.600 1.00 51.34 109 SER A N 1
ATOM 713 C CA . SER A 1 109 ? -24.007 19.020 -4.995 1.00 51.34 109 SER A CA 1
ATOM 714 C C . SER A 1 109 ? -22.576 18.975 -4.431 1.00 51.34 109 SER A C 1
ATOM 716 O O . SER A 1 109 ? -22.385 19.158 -3.229 1.00 51.34 109 SER A O 1
ATOM 718 N N . ALA A 1 110 ? -21.565 18.862 -5.297 1.00 49.34 110 ALA A N 1
ATOM 719 C CA . ALA A 1 110 ? -20.232 19.376 -4.996 1.00 49.34 110 ALA A CA 1
ATOM 720 C C . ALA A 1 110 ? -20.229 20.866 -5.354 1.00 49.34 110 ALA A C 1
ATOM 722 O O . ALA A 1 110 ? -20.235 21.240 -6.527 1.00 49.34 110 ALA A O 1
ATOM 723 N N . GLY A 1 111 ? -20.312 21.709 -4.326 1.00 42.09 111 GLY A N 1
ATOM 724 C CA . GLY A 1 111 ? -20.104 23.141 -4.464 1.00 42.09 111 GLY A CA 1
ATOM 725 C C . GLY A 1 111 ? -18.702 23.407 -5.000 1.00 42.09 111 GLY A C 1
ATOM 726 O O . GLY A 1 111 ? -17.706 23.037 -4.385 1.00 42.09 111 GLY A O 1
ATOM 727 N N . SER A 1 112 ? -18.646 24.054 -6.156 1.00 49.59 112 SER A N 1
ATOM 728 C CA . SER A 1 112 ? -17.462 24.733 -6.653 1.00 49.59 112 SER A CA 1
ATOM 729 C C . SER A 1 112 ? -17.088 25.865 -5.697 1.00 49.59 112 SER A C 1
ATOM 731 O O . SER A 1 112 ? -17.855 26.812 -5.545 1.00 49.59 112 SER A O 1
ATOM 733 N N . THR A 1 113 ? -15.883 25.833 -5.133 1.00 35.09 113 THR A N 1
ATOM 734 C CA . THR A 1 113 ? -15.156 27.065 -4.809 1.00 35.09 113 THR A CA 1
ATOM 735 C C . THR A 1 113 ? -13.745 26.964 -5.361 1.00 35.09 113 THR A C 1
ATOM 737 O O . THR A 1 113 ? -12.908 26.188 -4.911 1.00 35.09 113 THR A O 1
ATOM 740 N N . SER A 1 114 ? -13.562 27.756 -6.405 1.00 45.38 114 SER A N 1
ATOM 741 C CA . SER A 1 114 ? -12.341 28.168 -7.074 1.00 45.38 114 SER A CA 1
ATOM 742 C C . SER A 1 114 ? -11.262 28.729 -6.143 1.00 45.38 114 SER A C 1
ATOM 744 O O . SER A 1 114 ? -11.583 29.520 -5.264 1.00 45.38 114 SER A O 1
ATOM 746 N N . GLY A 1 115 ? -10.002 28.462 -6.503 1.00 36.34 115 GLY A N 1
ATOM 747 C CA . GLY A 1 115 ? -8.963 29.488 -6.665 1.00 36.34 115 GLY A CA 1
ATOM 748 C C . GLY A 1 115 ? -8.276 30.034 -5.410 1.00 36.34 115 GLY A C 1
ATOM 749 O O . GLY A 1 115 ? -8.910 30.618 -4.542 1.00 36.34 115 GLY A O 1
ATOM 750 N N . GLY A 1 116 ? -6.942 29.960 -5.400 1.00 30.05 116 GLY A N 1
ATOM 751 C CA . GLY A 1 116 ? -6.116 30.773 -4.509 1.00 30.05 116 GLY A CA 1
ATOM 752 C C . GLY A 1 116 ? -4.681 30.280 -4.379 1.00 30.05 116 GLY A C 1
ATOM 753 O O . GLY A 1 116 ? -4.346 29.623 -3.401 1.00 30.05 116 GLY A O 1
ATOM 754 N N . SER A 1 117 ? -3.829 30.620 -5.347 1.00 45.78 117 SER A N 1
ATOM 755 C CA . SER A 1 117 ? -2.390 30.763 -5.102 1.00 45.78 117 SER A CA 1
ATOM 756 C C . SER A 1 117 ? -2.166 31.905 -4.107 1.00 45.78 117 SER A C 1
ATOM 758 O O . SER A 1 117 ? -2.758 32.964 -4.303 1.00 45.78 117 SER A O 1
ATOM 760 N N . ALA A 1 118 ? -1.294 31.730 -3.113 1.00 40.03 118 ALA A N 1
ATOM 761 C CA . ALA A 1 118 ? -0.452 32.803 -2.576 1.00 40.03 118 ALA A CA 1
ATOM 762 C C . ALA A 1 118 ? 0.565 32.250 -1.571 1.00 40.03 118 ALA A C 1
ATOM 764 O O . ALA A 1 118 ? 0.213 31.555 -0.619 1.00 40.03 118 ALA A O 1
ATOM 765 N N . ASP A 1 119 ? 1.815 32.632 -1.799 1.00 41.88 119 ASP A N 1
ATOM 766 C CA . ASP A 1 119 ? 2.903 32.689 -0.833 1.00 41.88 119 ASP A CA 1
ATOM 767 C C . ASP A 1 119 ? 2.497 33.414 0.462 1.00 41.88 119 ASP A C 1
ATOM 769 O O . ASP A 1 119 ? 1.713 34.368 0.435 1.00 41.88 119 ASP A O 1
ATOM 773 N N . GLY A 1 120 ? 3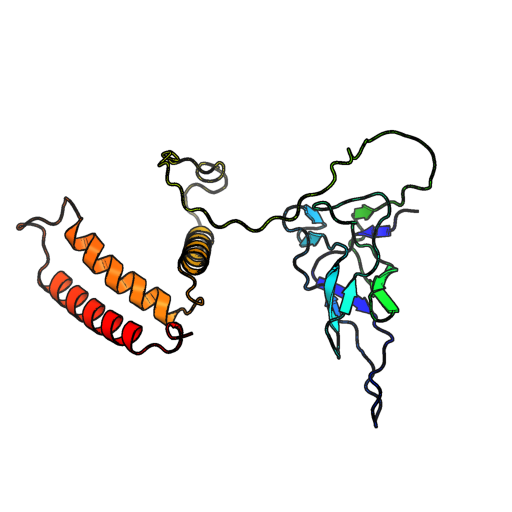.093 33.031 1.596 1.00 37.50 120 GLY A N 1
ATOM 774 C CA . GLY A 1 120 ? 2.993 33.835 2.812 1.00 37.50 120 GLY A CA 1
ATOM 775 C C . GLY A 1 120 ? 3.351 33.119 4.105 1.00 37.50 120 GLY A C 1
ATOM 776 O O . GLY A 1 120 ? 2.468 32.774 4.886 1.00 37.50 120 GLY A O 1
ATOM 777 N N . ASP A 1 121 ? 4.650 33.008 4.385 1.00 51.75 121 ASP A N 1
ATOM 778 C CA . ASP A 1 121 ? 5.155 33.048 5.755 1.00 51.75 121 ASP A CA 1
ATOM 779 C C . ASP A 1 121 ? 4.527 34.226 6.510 1.00 51.75 121 ASP A C 1
ATOM 781 O O . ASP A 1 121 ? 4.614 35.372 6.061 1.00 51.75 121 ASP A O 1
ATOM 785 N N . LYS A 1 122 ? 3.942 33.960 7.681 1.00 38.91 122 LYS A N 1
ATOM 786 C CA . LYS A 1 122 ? 3.914 34.905 8.805 1.00 38.91 122 LYS A CA 1
ATOM 787 C C . LYS A 1 122 ? 3.591 34.179 10.102 1.00 38.91 122 LYS A C 1
ATOM 789 O O . LYS A 1 122 ? 2.451 33.865 10.428 1.00 38.91 122 LYS A O 1
ATOM 794 N N . HIS A 1 123 ? 4.658 33.976 10.860 1.00 45.41 123 HIS A N 1
ATOM 795 C CA . HIS A 1 123 ? 4.629 33.781 12.296 1.00 45.41 123 HIS A CA 1
ATOM 796 C C . HIS A 1 123 ? 3.855 34.946 12.941 1.00 45.41 123 HIS A C 1
ATOM 798 O O . HIS A 1 123 ? 4.277 36.099 12.865 1.00 45.41 123 HIS A O 1
ATOM 804 N N . SER A 1 124 ? 2.718 34.651 13.563 1.00 42.50 124 SER A N 1
ATOM 805 C CA . SER A 1 124 ? 2.020 35.557 14.474 1.00 42.50 124 SER A CA 1
ATOM 806 C C . SER A 1 124 ? 1.438 34.702 15.583 1.00 42.50 124 SER A C 1
ATOM 808 O O . SER A 1 124 ? 0.401 34.063 15.416 1.00 42.50 124 SER A O 1
ATOM 810 N N . GLY A 1 125 ? 2.159 34.654 16.700 1.00 40.94 125 GLY A N 1
ATOM 811 C CA . GLY A 1 125 ? 1.709 33.981 17.902 1.00 40.94 125 GLY A CA 1
ATOM 812 C C . GLY A 1 125 ? 0.369 34.536 18.372 1.00 40.94 125 GLY A C 1
ATOM 813 O O . GLY A 1 125 ? 0.197 35.742 18.523 1.00 40.94 125 GLY A O 1
ATOM 814 N N . ASN A 1 126 ? -0.554 33.630 18.665 1.00 40.97 126 ASN A N 1
ATOM 815 C CA . ASN A 1 126 ? -1.370 33.779 19.852 1.00 40.97 126 ASN A CA 1
ATOM 816 C C . ASN A 1 126 ? -1.552 32.402 20.484 1.00 40.97 126 ASN A C 1
ATOM 818 O O . ASN A 1 126 ? -2.126 31.488 19.894 1.00 40.97 126 ASN A O 1
ATOM 822 N N . THR A 1 127 ? -0.989 32.280 21.675 1.00 47.53 127 THR A N 1
ATOM 823 C CA . THR A 1 127 ? -1.161 31.195 22.625 1.00 47.53 127 THR A CA 1
ATOM 824 C C . THR A 1 127 ? -2.653 31.006 22.891 1.00 47.53 127 THR A C 1
ATOM 826 O O . THR A 1 127 ? -3.266 31.803 23.594 1.00 47.53 127 THR A O 1
ATOM 829 N N . LEU A 1 128 ? -3.248 29.958 22.326 1.00 42.88 128 LEU A N 1
ATOM 830 C CA . LEU A 1 128 ? -4.514 29.419 22.806 1.00 42.88 128 LEU A CA 1
ATOM 831 C C . LEU A 1 128 ? -4.216 28.041 23.373 1.00 42.88 128 LEU A C 1
ATOM 833 O O . LEU A 1 128 ? -3.815 27.126 22.656 1.00 42.88 128 LEU A O 1
ATOM 837 N N . GLU A 1 129 ? -4.348 27.948 24.689 1.00 41.25 129 GLU A N 1
ATOM 838 C CA . GLU A 1 129 ? -4.283 26.712 25.447 1.00 41.25 129 GLU A CA 1
ATOM 839 C C . GLU A 1 129 ? -5.258 25.692 24.848 1.00 41.25 129 GLU A C 1
ATOM 841 O O . GLU A 1 129 ? -6.474 25.793 25.017 1.00 41.25 129 GLU A O 1
ATOM 846 N N . ILE A 1 130 ? -4.729 24.687 24.147 1.00 40.25 130 ILE A N 1
ATOM 847 C CA . ILE A 1 130 ? -5.458 23.436 23.969 1.00 40.25 130 ILE A CA 1
ATOM 848 C C . ILE A 1 130 ? -5.331 22.713 25.301 1.00 40.25 130 ILE A C 1
ATOM 850 O O . ILE A 1 130 ? -4.316 22.096 25.623 1.00 40.25 130 ILE A O 1
ATOM 854 N N . SER A 1 131 ? -6.373 22.891 26.106 1.00 43.38 131 SER A N 1
ATOM 855 C CA . SER A 1 131 ? -6.668 22.019 27.224 1.00 43.38 131 SER A CA 1
ATOM 856 C C . SER A 1 131 ? -6.724 20.574 26.730 1.00 43.38 131 SER A C 1
ATOM 858 O O . SER A 1 131 ? -7.340 20.239 25.720 1.00 43.38 131 SER A O 1
ATOM 860 N N . SER A 1 132 ? -6.007 19.750 27.473 1.00 53.12 132 SER A N 1
ATOM 861 C CA . SER A 1 132 ? -5.854 18.307 27.412 1.00 53.12 132 SER A CA 1
ATOM 862 C C . SER A 1 132 ? -7.184 17.560 27.239 1.00 53.12 132 SER A C 1
ATOM 864 O O . SER A 1 132 ? -7.845 17.246 28.228 1.00 53.12 132 SER A O 1
ATOM 866 N N . ALA A 1 133 ? -7.572 17.258 25.999 1.00 46.09 133 ALA A N 1
ATOM 867 C CA . ALA A 1 133 ? -8.511 16.181 25.681 1.00 46.09 133 ALA A CA 1
ATOM 868 C C . ALA A 1 133 ? -8.506 15.895 24.173 1.00 46.09 133 ALA A C 1
ATOM 870 O O . ALA A 1 133 ? -9.346 16.399 23.423 1.00 46.09 133 ALA A O 1
ATOM 871 N N . ASP A 1 134 ? -7.591 15.039 23.721 1.00 52.44 134 ASP A N 1
ATOM 872 C CA . ASP A 1 134 ? -7.757 14.395 22.422 1.00 52.44 134 ASP A CA 1
ATOM 873 C C . ASP A 1 134 ? -9.030 13.516 22.481 1.00 52.44 134 ASP A C 1
ATOM 875 O O . ASP A 1 134 ? -9.190 12.743 23.432 1.00 52.44 134 ASP A O 1
ATOM 879 N N . PRO A 1 135 ? -9.938 13.541 21.483 1.00 55.12 135 PRO A N 1
ATOM 880 C CA . PRO A 1 135 ? -11.187 12.760 21.502 1.00 55.12 135 PRO A CA 1
ATOM 881 C C . PRO A 1 135 ? -11.011 11.230 21.568 1.00 55.12 135 PRO A C 1
ATOM 883 O O . PRO A 1 135 ? -11.996 10.496 21.622 1.00 55.12 135 PRO A O 1
ATOM 886 N N . PHE A 1 136 ? -9.770 10.739 21.536 1.00 50.28 136 PHE A N 1
ATOM 887 C CA . PHE A 1 136 ? -9.413 9.323 21.613 1.00 50.28 136 PHE A CA 1
ATOM 888 C C . PHE A 1 136 ? -8.778 8.902 22.942 1.00 50.28 136 PHE A C 1
ATOM 890 O O . PHE A 1 136 ? -8.701 7.703 23.206 1.00 50.28 136 PHE A O 1
ATOM 897 N N . GLU A 1 137 ? -8.354 9.844 23.786 1.00 50.56 137 GLU A N 1
ATOM 898 C CA . GLU A 1 137 ? -7.560 9.534 24.984 1.00 50.56 137 GLU A CA 1
ATOM 899 C C . GLU A 1 137 ? -8.401 8.910 26.111 1.00 50.56 137 GLU A C 1
ATOM 901 O O . GLU A 1 137 ? -7.880 8.203 26.966 1.00 50.56 137 GLU A O 1
ATOM 906 N N . ASN A 1 138 ? -9.729 9.065 26.053 1.00 49.12 138 ASN A N 1
ATOM 907 C CA . ASN A 1 138 ? -10.666 8.545 27.053 1.00 49.12 138 ASN A CA 1
ATOM 908 C C . ASN A 1 138 ? -11.600 7.447 26.516 1.00 49.12 138 ASN A C 1
ATOM 910 O O . ASN A 1 138 ? -12.706 7.275 27.029 1.00 49.12 138 ASN A O 1
ATOM 914 N N . ASN A 1 139 ? -11.207 6.707 25.471 1.00 48.16 139 ASN A N 1
ATOM 915 C CA . ASN A 1 139 ? -12.016 5.585 24.991 1.00 48.16 139 ASN A CA 1
ATOM 916 C C . ASN A 1 139 ? -11.770 4.329 25.854 1.00 48.16 139 ASN A C 1
ATOM 918 O O . ASN A 1 139 ? -10.678 3.755 25.789 1.00 48.16 139 ASN A O 1
ATOM 922 N N . PRO A 1 140 ? -12.780 3.830 26.592 1.00 49.06 140 PRO A N 1
ATOM 923 C CA . PRO A 1 140 ? -12.629 2.676 27.470 1.00 49.06 140 PRO A CA 1
ATOM 924 C C . PRO A 1 140 ? -12.326 1.357 26.748 1.00 49.06 140 PRO A C 1
ATOM 926 O O . PRO A 1 140 ? -11.948 0.387 27.395 1.00 49.06 140 PRO A O 1
ATOM 929 N N . LYS A 1 141 ? -12.414 1.304 25.409 1.00 45.59 141 LYS A N 1
ATOM 930 C CA . LYS A 1 141 ? -11.872 0.172 24.633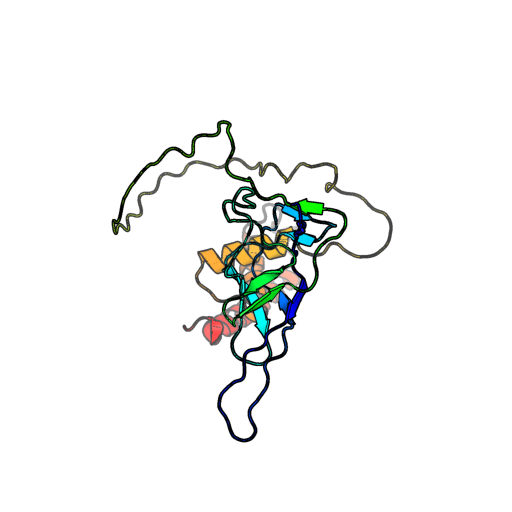 1.00 45.59 141 LYS A CA 1
ATOM 931 C C . LYS A 1 141 ? -10.342 0.078 24.672 1.00 45.59 141 LYS A C 1
ATOM 933 O O . LYS A 1 141 ? -9.806 -0.970 24.326 1.00 45.59 141 LYS A O 1
ATOM 938 N N . TYR A 1 142 ? -9.658 1.151 25.067 1.00 48.41 142 TYR A N 1
ATOM 939 C CA . TYR A 1 142 ? -8.197 1.241 25.112 1.00 48.41 142 TYR A CA 1
ATOM 940 C C . TYR A 1 142 ? -7.659 1.663 26.483 1.00 48.41 142 TYR A C 1
ATOM 942 O O . TYR A 1 142 ? -6.445 1.698 26.672 1.00 48.41 142 TYR A O 1
ATOM 950 N N . SER A 1 143 ? -8.525 1.963 27.456 1.00 45.03 143 SER A N 1
ATOM 951 C CA . SER A 1 143 ? -8.082 2.320 28.800 1.00 45.03 143 SER A CA 1
ATOM 952 C C . SER A 1 143 ? -7.891 1.068 29.658 1.00 45.03 143 SER A C 1
ATOM 954 O O . SER A 1 143 ? -8.856 0.423 30.053 1.00 45.03 143 SER A O 1
ATOM 956 N N . ASN A 1 144 ? -6.623 0.790 29.950 1.00 48.25 144 ASN A N 1
ATOM 957 C CA . ASN A 1 144 ? -6.089 0.082 31.113 1.00 48.25 144 ASN A CA 1
ATOM 958 C C . ASN A 1 144 ? -6.794 -1.200 31.586 1.00 48.25 144 ASN A C 1
ATOM 960 O O . ASN A 1 144 ? -7.773 -1.155 32.324 1.00 48.25 144 ASN A O 1
ATOM 964 N N . GLY A 1 145 ? -6.115 -2.330 31.363 1.00 39.25 145 GLY A N 1
ATOM 965 C CA . GLY A 1 145 ? -6.049 -3.377 32.383 1.00 39.25 145 GLY A CA 1
ATOM 966 C C . GLY A 1 145 ? -6.119 -4.811 31.876 1.00 39.25 145 GLY A C 1
ATOM 967 O O . GLY A 1 145 ? -7.199 -5.353 31.702 1.00 39.25 145 GLY A O 1
ATOM 968 N N . THR A 1 146 ? -4.937 -5.423 31.755 1.00 42.00 146 THR A N 1
ATOM 969 C CA . THR A 1 146 ? -4.618 -6.803 32.176 1.00 42.00 146 THR A CA 1
ATOM 970 C C . THR A 1 146 ? -5.573 -7.934 31.778 1.00 42.00 146 THR A C 1
ATOM 972 O O . THR A 1 146 ? -6.581 -8.163 32.438 1.00 42.00 146 THR A O 1
ATOM 975 N N . LEU A 1 147 ? -5.133 -8.770 30.834 1.00 33.69 147 LEU A N 1
ATOM 976 C CA . LEU A 1 147 ? -4.675 -10.140 31.115 1.00 33.69 147 LEU A CA 1
ATOM 977 C C . LEU A 1 147 ? -4.095 -10.763 29.833 1.00 33.69 147 LEU A C 1
ATOM 979 O O . LEU A 1 147 ? -4.793 -10.888 28.835 1.00 33.69 147 LEU A O 1
ATOM 983 N N . GLY A 1 148 ? -2.828 -11.181 29.909 1.00 37.56 148 GLY A N 1
ATOM 984 C CA . GLY A 1 148 ? -2.246 -12.183 29.012 1.00 37.56 148 GLY A CA 1
ATOM 985 C C . GLY A 1 148 ? -1.637 -11.674 27.703 1.00 37.56 148 GLY A C 1
ATOM 986 O O . GLY A 1 148 ? -2.310 -11.606 26.688 1.00 37.56 148 GLY A O 1
ATOM 987 N N . GLU A 1 149 ? -0.324 -11.427 27.741 1.00 45.31 149 GLU A N 1
ATOM 988 C CA . GLU A 1 149 ? 0.624 -11.758 26.659 1.00 45.31 149 GLU A CA 1
ATOM 989 C C . GLU A 1 149 ? 0.502 -11.026 25.305 1.00 45.31 149 GLU A C 1
ATOM 991 O O . GLU A 1 149 ? 0.005 -11.551 24.317 1.00 45.31 149 GLU A O 1
ATOM 996 N N . MET A 1 150 ? 1.062 -9.809 25.272 1.00 40.69 150 MET A N 1
ATOM 997 C CA . MET A 1 150 ? 2.009 -9.238 24.287 1.00 40.69 150 MET A CA 1
ATOM 998 C C . MET A 1 150 ? 1.916 -7.71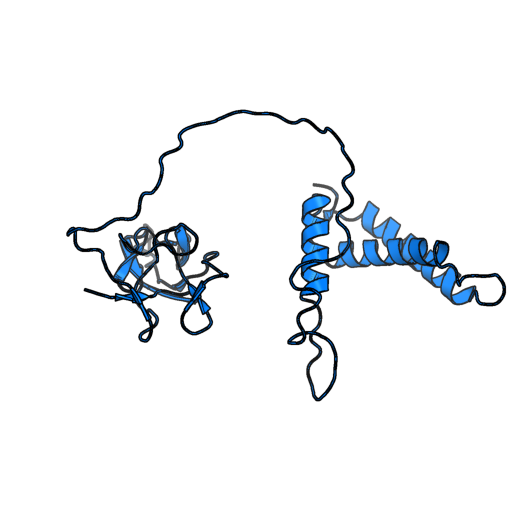3 24.425 1.00 40.69 150 MET A C 1
ATOM 1000 O O . MET A 1 150 ? 0.891 -7.114 24.115 1.00 40.69 150 MET A O 1
ATOM 1004 N N . ASN A 1 151 ? 2.958 -7.085 24.979 1.00 40.59 151 ASN A N 1
ATOM 1005 C CA . ASN A 1 151 ? 2.935 -5.674 25.368 1.00 40.59 151 ASN A CA 1
ATOM 1006 C C . ASN A 1 151 ? 2.517 -4.769 24.188 1.00 40.59 151 ASN A C 1
ATOM 1008 O O . ASN A 1 151 ? 3.235 -4.756 23.184 1.00 40.59 151 ASN A O 1
ATOM 1012 N N . PRO A 1 152 ? 1.432 -3.972 24.299 1.00 48.50 152 PRO A N 1
ATOM 1013 C CA . PRO A 1 152 ? 1.067 -2.952 23.318 1.00 48.50 152 PRO A CA 1
ATOM 1014 C C . PRO A 1 152 ? 2.025 -1.765 23.464 1.00 48.50 152 PRO A C 1
ATOM 1016 O O . PRO A 1 152 ? 1.704 -0.689 23.966 1.00 48.50 152 PRO A O 1
ATOM 1019 N N . ILE A 1 153 ? 3.266 -2.012 23.077 1.00 49.50 153 ILE A N 1
ATOM 1020 C CA . ILE A 1 153 ? 4.329 -1.037 22.978 1.00 49.50 153 ILE A CA 1
ATOM 1021 C C . ILE A 1 153 ? 4.018 -0.168 21.752 1.00 49.50 153 ILE A C 1
ATOM 1023 O O . ILE A 1 153 ? 4.061 -0.605 20.608 1.00 49.50 153 ILE A O 1
ATOM 1027 N N . GLN A 1 154 ? 3.724 1.096 22.053 1.00 53.06 154 GLN A N 1
ATOM 1028 C CA . GLN A 1 154 ? 4.150 2.262 21.282 1.00 53.06 154 GLN A CA 1
ATOM 1029 C C . GLN A 1 154 ? 3.363 2.718 20.040 1.00 53.06 154 GLN A C 1
ATOM 1031 O O . GLN A 1 154 ? 3.973 3.242 19.119 1.00 53.06 154 GLN A O 1
ATOM 1036 N N . VAL A 1 155 ? 2.026 2.707 20.009 1.00 52.59 155 VAL A N 1
ATOM 1037 C CA . VAL A 1 155 ? 1.333 3.559 19.003 1.00 52.59 155 VAL A CA 1
ATOM 1038 C C . VAL A 1 155 ? 1.353 5.028 19.435 1.00 52.59 155 VAL A C 1
ATOM 1040 O O . VAL A 1 155 ? 1.759 5.898 18.667 1.00 52.59 155 VAL A O 1
ATOM 1043 N N . ALA A 1 156 ? 0.997 5.308 20.693 1.00 56.22 156 ALA A N 1
ATOM 1044 C CA . ALA A 1 156 ? 0.997 6.669 21.227 1.00 56.22 156 ALA A CA 1
ATOM 1045 C C . ALA A 1 156 ? 2.410 7.276 21.227 1.00 56.22 156 ALA A C 1
ATOM 1047 O O . ALA A 1 156 ? 2.620 8.348 20.665 1.00 56.22 156 ALA A O 1
ATOM 1048 N N . THR A 1 157 ? 3.397 6.542 21.744 1.00 56.25 157 THR A N 1
ATOM 1049 C CA . THR A 1 157 ? 4.795 6.992 21.826 1.00 56.25 157 THR A CA 1
ATOM 1050 C C . THR A 1 157 ? 5.494 7.083 20.468 1.00 56.25 157 THR A C 1
ATOM 1052 O O . THR A 1 157 ? 6.245 8.033 20.261 1.00 56.25 157 THR A O 1
ATOM 1055 N N . MET A 1 158 ? 5.227 6.186 19.504 1.00 62.25 158 MET A N 1
ATOM 1056 C CA . MET A 1 158 ? 5.755 6.379 18.141 1.00 62.25 158 MET A CA 1
ATOM 1057 C C . MET A 1 158 ? 5.096 7.576 17.454 1.00 62.25 158 MET A C 1
ATOM 1059 O O . MET A 1 158 ? 5.781 8.346 16.786 1.00 62.25 158 MET A O 1
ATOM 1063 N N . SER A 1 159 ? 3.784 7.774 17.627 1.00 63.22 159 SER A N 1
ATOM 1064 C CA . SER A 1 159 ? 3.070 8.888 16.994 1.00 63.22 159 SER A CA 1
ATOM 1065 C C . SER A 1 159 ? 3.520 10.254 17.522 1.00 63.22 159 SER A C 1
ATOM 1067 O O . SER A 1 159 ? 3.639 11.202 16.744 1.00 63.22 159 SER A O 1
ATOM 1069 N N . SER A 1 160 ? 3.843 10.354 18.816 1.00 66.56 160 SER A N 1
ATOM 1070 C CA . SER A 1 160 ? 4.409 11.570 19.401 1.00 66.56 160 SER A CA 1
ATOM 1071 C C . SER A 1 160 ? 5.843 11.814 18.932 1.00 66.56 160 SER A C 1
ATOM 1073 O O . SER A 1 160 ? 6.184 12.956 18.630 1.00 66.56 160 SER A O 1
ATOM 1075 N N . ALA A 1 161 ? 6.655 10.756 18.802 1.00 62.25 161 ALA A N 1
ATOM 1076 C CA . ALA A 1 161 ? 8.024 10.852 18.291 1.00 62.25 161 ALA A CA 1
ATOM 1077 C C . ALA A 1 161 ? 8.048 11.295 16.815 1.00 62.25 161 ALA A C 1
ATOM 1079 O O . ALA A 1 161 ? 8.773 12.216 16.449 1.00 62.25 161 ALA A O 1
ATOM 1080 N N . LEU A 1 162 ? 7.168 10.735 15.976 1.00 67.44 162 LEU A N 1
ATOM 1081 C CA . LEU A 1 162 ? 6.988 11.153 14.579 1.00 67.44 162 LEU A CA 1
ATOM 1082 C C . LEU A 1 162 ? 6.547 12.619 14.462 1.00 67.44 162 LEU A C 1
ATOM 1084 O O . LEU A 1 162 ? 7.069 13.354 13.623 1.00 67.44 162 LEU A O 1
ATOM 1088 N N . ARG A 1 163 ? 5.622 13.072 15.320 1.00 68.75 163 ARG A N 1
ATOM 1089 C CA . ARG A 1 163 ? 5.187 14.479 15.362 1.00 68.75 163 ARG A CA 1
ATOM 1090 C C . ARG A 1 163 ? 6.314 15.421 15.799 1.00 68.75 163 ARG A C 1
ATOM 1092 O O . ARG A 1 163 ? 6.445 16.499 15.228 1.00 68.75 163 ARG A O 1
ATOM 1099 N N . GLN A 1 164 ? 7.142 15.031 16.769 1.00 67.06 164 GLN A N 1
ATOM 1100 C CA . GLN A 1 164 ? 8.300 15.830 17.189 1.00 67.06 164 GLN A CA 1
ATOM 1101 C C . GLN A 1 164 ? 9.399 15.874 16.123 1.00 67.06 164 GLN A C 1
ATOM 1103 O O . GLN A 1 164 ? 9.959 16.944 15.884 1.00 67.06 164 GLN A O 1
ATOM 1108 N N . ALA A 1 165 ? 9.665 14.765 15.431 1.00 63.34 165 ALA A N 1
ATOM 1109 C CA . ALA A 1 165 ? 10.604 14.719 14.311 1.00 63.34 165 ALA A CA 1
ATOM 1110 C C . ALA A 1 165 ? 10.151 15.635 13.160 1.00 63.34 165 ALA A C 1
ATOM 1112 O O . ALA A 1 165 ? 10.933 16.439 12.657 1.00 63.34 165 ALA A O 1
ATOM 1113 N N . ALA A 1 166 ? 8.857 15.602 12.818 1.00 63.75 166 ALA A N 1
ATOM 1114 C CA . ALA A 1 166 ? 8.273 16.481 11.806 1.00 63.75 166 ALA A CA 1
ATOM 1115 C C . ALA A 1 166 ? 8.345 17.969 12.201 1.00 63.75 166 ALA A C 1
ATOM 1117 O O . ALA A 1 166 ? 8.694 18.805 11.373 1.00 63.75 166 ALA A O 1
ATOM 1118 N N . ASN A 1 167 ? 8.075 18.300 13.469 1.00 66.12 167 ASN A N 1
ATOM 1119 C CA . ASN A 1 167 ? 8.127 19.681 13.962 1.00 66.12 167 ASN A CA 1
ATOM 1120 C C . ASN A 1 167 ? 9.557 20.219 14.126 1.00 66.12 167 ASN A C 1
ATOM 1122 O O . ASN A 1 167 ? 9.776 21.422 14.014 1.00 66.12 167 ASN A O 1
ATOM 1126 N N . SER A 1 168 ? 10.524 19.349 14.424 1.00 68.06 168 SER A N 1
ATOM 1127 C CA . SER A 1 168 ? 11.934 19.727 14.591 1.00 68.06 168 SER A CA 1
ATOM 1128 C C . SER A 1 168 ? 12.733 19.685 13.287 1.00 68.06 168 SER A C 1
ATOM 1130 O O . SER A 1 168 ? 13.876 20.140 13.272 1.00 68.06 168 SER A O 1
ATOM 1132 N N . GLY A 1 169 ? 12.152 19.149 12.206 1.00 62.09 169 GLY A N 1
ATOM 1133 C CA . GLY A 1 169 ? 12.802 19.007 10.901 1.00 62.09 169 GLY A CA 1
ATOM 1134 C C . GLY A 1 169 ? 13.941 17.984 10.879 1.00 62.09 169 GLY A C 1
ATOM 1135 O O . GLY A 1 169 ? 14.679 17.916 9.901 1.00 62.09 169 GLY A O 1
ATOM 1136 N N . LYS A 1 170 ? 14.107 17.190 11.943 1.00 65.00 170 LYS A N 1
ATOM 1137 C CA . LYS A 1 170 ? 15.179 16.200 12.067 1.00 65.00 170 LYS A CA 1
ATOM 1138 C C . LYS A 1 170 ? 14.698 14.836 11.556 1.00 65.00 170 LYS A C 1
ATOM 1140 O O . LYS A 1 170 ? 13.601 14.409 11.922 1.00 65.00 170 LYS A O 1
ATOM 1145 N N . PRO A 1 171 ? 15.489 14.117 10.741 1.00 63.44 171 PRO A N 1
ATOM 1146 C CA . PRO A 1 171 ? 15.119 12.785 10.280 1.00 63.44 171 PRO A CA 1
ATOM 1147 C C . PRO A 1 171 ? 15.046 11.811 11.460 1.00 63.44 171 PRO A C 1
ATOM 1149 O O . PRO A 1 171 ? 15.904 11.819 12.345 1.00 63.44 171 PRO A O 1
ATOM 1152 N N . PHE A 1 172 ? 14.028 10.948 11.454 1.00 67.38 172 PHE A N 1
ATOM 1153 C CA . PHE A 1 172 ? 13.852 9.925 12.479 1.00 67.38 172 PHE A CA 1
ATOM 1154 C C . PHE A 1 172 ? 15.055 8.973 12.479 1.00 67.38 172 PHE A C 1
ATOM 1156 O O . PHE A 1 172 ? 15.260 8.196 11.546 1.00 67.38 172 PHE A O 1
ATOM 1163 N N . CYS A 1 173 ? 15.860 9.041 13.536 1.00 74.44 173 CYS A N 1
ATOM 1164 C CA . CYS A 1 173 ? 16.962 8.127 13.783 1.00 74.44 173 CYS A CA 1
ATOM 1165 C C . CYS A 1 173 ? 16.845 7.633 15.221 1.00 74.44 173 CYS A C 1
ATOM 1167 O O . CYS A 1 173 ? 16.930 8.431 16.149 1.00 74.44 173 CYS A O 1
ATOM 1169 N N . GLU A 1 174 ? 16.697 6.320 15.407 1.00 75.81 174 GLU A N 1
ATOM 1170 C CA . GLU A 1 174 ? 16.594 5.677 16.727 1.00 75.81 174 GLU A CA 1
ATOM 1171 C C . GLU A 1 174 ? 17.749 6.079 17.661 1.00 75.81 174 GLU A C 1
ATOM 1173 O O . GLU A 1 174 ? 17.563 6.292 18.857 1.00 75.81 174 GLU A O 1
ATOM 1178 N N . ALA A 1 175 ? 18.944 6.264 17.095 1.00 74.94 175 ALA A N 1
ATOM 1179 C CA . ALA A 1 175 ? 20.122 6.704 17.828 1.00 74.94 175 ALA A CA 1
ATOM 1180 C C . ALA A 1 175 ? 20.022 8.170 18.298 1.00 74.94 175 ALA A C 1
ATOM 1182 O O . ALA A 1 175 ? 20.448 8.487 19.408 1.00 74.94 175 ALA A O 1
ATOM 1183 N N . CYS A 1 176 ? 19.449 9.059 17.479 1.00 74.56 176 CYS A N 1
ATOM 1184 C CA . CYS A 1 176 ? 19.200 10.453 17.857 1.00 74.56 176 CYS A CA 1
ATOM 1185 C C . CYS A 1 176 ? 18.056 10.565 18.862 1.00 74.56 176 CYS A C 1
ATOM 1187 O O . CYS A 1 176 ? 18.206 11.273 19.848 1.00 74.56 176 CYS A O 1
ATOM 1189 N N . GLU A 1 177 ? 16.964 9.830 18.653 1.00 76.50 177 GLU A N 1
ATOM 1190 C CA . GLU A 1 177 ? 15.804 9.805 19.551 1.00 76.50 177 GLU A CA 1
ATOM 1191 C C . GLU A 1 177 ? 16.214 9.357 20.956 1.00 76.50 177 GLU A C 1
ATOM 1193 O O . GLU A 1 177 ? 15.910 10.005 21.958 1.00 76.50 177 GLU A O 1
ATOM 1198 N N . LYS A 1 178 ? 17.001 8.279 21.034 1.00 80.25 178 LYS A N 1
ATOM 1199 C CA . LYS A 1 178 ? 17.540 7.799 22.302 1.00 80.25 178 LYS A CA 1
ATOM 1200 C C . LYS A 1 178 ? 18.412 8.860 22.976 1.00 80.25 178 LYS A C 1
ATOM 1202 O O . LYS A 1 178 ? 18.214 9.141 24.156 1.00 80.25 178 LYS A O 1
ATOM 1207 N N . ALA A 1 179 ? 19.320 9.489 22.232 1.00 79.12 179 ALA A N 1
ATOM 1208 C CA . ALA A 1 179 ? 20.191 10.526 22.774 1.00 79.12 179 ALA A CA 1
ATOM 1209 C C . ALA A 1 179 ? 19.411 11.774 23.243 1.00 79.12 179 ALA A C 1
ATOM 1211 O O . ALA A 1 179 ? 19.727 12.345 24.287 1.00 79.12 179 ALA A O 1
ATOM 1212 N N . GLU A 1 180 ? 18.360 12.177 22.526 1.00 79.00 180 GLU A N 1
ATOM 1213 C CA . GLU A 1 180 ? 17.485 13.284 22.929 1.00 79.00 180 GLU A CA 1
ATOM 1214 C C . GLU A 1 180 ? 16.678 12.939 24.189 1.00 79.00 180 GLU A C 1
ATOM 1216 O O . GLU A 1 180 ? 16.594 13.759 25.108 1.00 79.00 180 GLU A O 1
ATOM 1221 N N . SER A 1 181 ? 16.171 11.706 24.295 1.00 78.81 181 SER A N 1
ATOM 1222 C CA . SER A 1 181 ? 15.460 11.231 25.486 1.00 78.81 181 SER A CA 1
ATOM 1223 C C . SER A 1 181 ? 16.354 11.199 26.734 1.00 78.81 181 SER A C 1
ATOM 1225 O O . SER A 1 181 ? 15.913 11.589 27.816 1.00 78.81 181 SER A O 1
ATOM 1227 N N . GLU A 1 182 ? 17.632 10.827 26.588 1.00 82.88 182 GLU A N 1
ATOM 1228 C CA . GLU A 1 182 ? 18.618 10.809 27.677 1.00 82.88 182 GLU A CA 1
ATOM 1229 C C . GLU A 1 182 ? 18.959 12.231 28.155 1.00 82.88 182 GLU A C 1
ATOM 1231 O O . GLU A 1 182 ? 19.019 12.487 29.360 1.00 82.88 182 GLU A O 1
ATOM 1236 N N . MET A 1 183 ? 19.089 13.194 27.234 1.00 76.94 183 MET A N 1
ATOM 1237 C CA . MET A 1 183 ? 19.264 14.609 27.589 1.00 76.94 183 MET A CA 1
ATOM 1238 C C . MET A 1 183 ? 18.016 15.209 28.249 1.00 76.94 183 MET A C 1
ATOM 1240 O O . MET A 1 183 ? 18.117 16.051 29.147 1.00 76.94 183 MET A O 1
ATOM 1244 N N . GLN A 1 184 ? 16.826 14.803 27.808 1.00 81.50 184 GLN A N 1
ATOM 1245 C CA . GLN A 1 184 ? 15.571 15.282 28.377 1.00 81.50 184 GLN A CA 1
ATOM 1246 C C . GLN A 1 184 ? 15.305 14.674 29.760 1.00 81.50 184 GLN A C 1
ATOM 1248 O O . GLN A 1 184 ? 14.773 15.362 30.632 1.00 81.50 184 GLN A O 1
ATOM 1253 N N . ALA A 1 185 ? 15.722 13.427 29.994 1.00 78.56 185 ALA A N 1
ATOM 1254 C CA . ALA A 1 185 ? 15.631 12.774 31.294 1.00 78.56 185 ALA A CA 1
ATOM 1255 C C . ALA A 1 185 ? 16.382 13.564 32.379 1.00 78.56 185 ALA A C 1
ATOM 1257 O O . ALA A 1 185 ? 15.822 13.801 33.447 1.00 78.56 185 ALA A O 1
ATOM 1258 N N . GLU A 1 186 ? 17.590 14.066 32.092 1.00 78.94 186 GLU A N 1
ATOM 1259 C CA . GLU A 1 186 ? 18.328 14.926 33.030 1.00 78.94 186 GLU A CA 1
ATOM 1260 C C . GLU A 1 186 ? 17.554 16.216 33.352 1.00 78.94 186 GLU A C 1
ATOM 1262 O O . GLU A 1 186 ? 17.382 16.580 34.519 1.00 78.94 186 GLU A O 1
ATOM 1267 N N . LYS A 1 187 ? 17.021 16.892 32.325 1.00 79.44 187 LYS A N 1
ATOM 1268 C CA . LYS A 1 187 ? 16.230 18.121 32.508 1.00 79.44 187 LYS A CA 1
ATOM 1269 C C . LYS A 1 187 ? 14.956 17.877 33.312 1.00 79.44 187 LYS A C 1
ATOM 1271 O O . LYS A 1 187 ? 14.533 18.759 34.055 1.00 79.44 187 LYS A O 1
ATOM 1276 N N . ASN A 1 188 ? 14.341 16.708 33.159 1.00 79.19 188 ASN A N 1
ATOM 1277 C CA . ASN A 1 188 ? 13.131 16.336 33.882 1.00 79.19 188 ASN A CA 1
ATOM 1278 C C . ASN A 1 188 ? 13.428 16.026 35.358 1.00 79.19 188 ASN A C 1
ATOM 1280 O O . ASN A 1 188 ? 12.644 16.420 36.214 1.00 79.19 188 ASN A O 1
ATOM 1284 N N . VAL A 1 189 ? 14.581 15.425 35.674 1.00 76.81 189 VAL A N 1
ATOM 1285 C CA . VAL A 1 189 ? 15.028 15.199 37.065 1.00 76.81 189 VAL A CA 1
ATOM 1286 C C . VAL A 1 189 ? 15.222 16.520 37.811 1.00 76.81 189 VAL A C 1
ATOM 1288 O O . VAL A 1 189 ? 14.864 16.626 38.981 1.00 76.81 189 VAL A O 1
ATOM 1291 N N . ALA A 1 190 ? 15.735 17.554 37.140 1.00 70.69 190 ALA A N 1
ATOM 1292 C CA . ALA A 1 190 ? 15.872 18.889 37.727 1.00 70.69 190 ALA A CA 1
ATOM 1293 C C . ALA A 1 190 ? 14.524 19.602 37.966 1.00 70.69 190 ALA A C 1
ATOM 1295 O O . ALA A 1 190 ? 14.465 20.545 38.753 1.00 70.69 190 ALA A O 1
ATOM 1296 N N . LYS A 1 191 ? 13.453 19.174 37.285 1.00 77.88 191 LYS A N 1
ATOM 1297 C CA . LYS A 1 191 ? 12.096 19.734 37.400 1.00 77.88 191 LYS A CA 1
ATOM 1298 C C . LYS A 1 191 ? 11.181 18.935 38.329 1.00 77.88 191 LYS A C 1
ATOM 1300 O O . LYS A 1 191 ? 10.058 19.370 38.569 1.00 77.88 191 LYS A O 1
ATOM 1305 N N . ASP A 1 192 ? 11.623 17.778 38.813 1.00 76.81 192 ASP A N 1
ATOM 1306 C CA . ASP A 1 192 ? 10.816 16.919 39.672 1.00 76.81 192 ASP A CA 1
ATOM 1307 C C . ASP A 1 192 ? 10.603 17.583 41.049 1.00 76.81 192 ASP A C 1
ATOM 1309 O O . ASP A 1 192 ? 11.577 17.792 41.780 1.00 76.81 192 ASP A O 1
ATOM 1313 N N . PRO A 1 193 ? 9.353 17.903 41.442 1.00 73.75 193 PRO A N 1
ATOM 1314 C CA . PRO A 1 193 ? 9.057 18.515 42.738 1.00 73.75 193 PRO A CA 1
ATOM 1315 C C . PRO A 1 193 ? 9.404 17.612 43.935 1.00 73.75 193 PRO A C 1
ATOM 1317 O O . PRO A 1 193 ? 9.536 18.108 45.053 1.00 73.75 193 PRO A O 1
ATOM 1320 N N . ASN A 1 194 ? 9.580 16.304 43.720 1.00 76.38 194 ASN A N 1
ATOM 1321 C CA . ASN A 1 194 ? 9.983 15.348 44.753 1.00 76.38 194 ASN A CA 1
ATOM 1322 C C . ASN A 1 194 ? 11.504 15.158 44.854 1.00 76.38 194 ASN A C 1
ATOM 1324 O O . ASN A 1 194 ? 11.974 14.510 45.796 1.00 76.38 194 ASN A O 1
ATOM 1328 N N . ASN A 1 195 ? 12.284 15.743 43.939 1.00 75.44 195 ASN A N 1
ATOM 1329 C CA . ASN A 1 195 ? 13.743 15.683 43.957 1.00 75.44 195 ASN A CA 1
ATOM 1330 C C . ASN A 1 195 ? 14.322 16.715 44.939 1.00 75.44 195 ASN A C 1
ATOM 1332 O O . ASN A 1 195 ? 14.863 17.756 44.566 1.00 75.44 195 ASN A O 1
ATOM 1336 N N . ASN A 1 196 ? 14.167 16.427 46.230 1.00 76.62 196 ASN A N 1
ATOM 1337 C CA . ASN A 1 196 ? 14.702 17.232 47.323 1.00 76.62 196 ASN A CA 1
ATOM 1338 C C . ASN A 1 196 ? 15.975 16.600 47.920 1.00 76.62 196 ASN A C 1
ATOM 1340 O O . ASN A 1 196 ? 16.325 15.461 47.623 1.00 76.62 196 ASN A O 1
ATOM 1344 N N . ILE A 1 197 ? 16.659 17.329 48.808 1.00 72.44 197 ILE A N 1
ATOM 1345 C CA . ILE A 1 197 ? 17.916 16.894 49.450 1.00 72.44 197 ILE A CA 1
ATOM 1346 C C . ILE A 1 197 ? 17.805 15.524 50.148 1.00 72.44 197 ILE A C 1
ATOM 1348 O O . ILE A 1 197 ? 18.809 14.823 50.243 1.00 72.44 197 ILE A O 1
ATOM 1352 N N . TYR A 1 198 ? 16.613 15.130 50.603 1.00 69.12 198 TYR A N 1
ATOM 1353 C CA . TYR A 1 198 ? 16.379 13.882 51.335 1.00 69.12 198 TYR A CA 1
ATOM 1354 C C . TYR A 1 198 ? 16.091 12.679 50.425 1.00 69.12 198 TYR A C 1
ATOM 1356 O O . TYR A 1 198 ? 16.423 11.557 50.792 1.00 69.12 198 TYR A O 1
ATOM 1364 N N . ASN A 1 199 ? 15.510 12.904 49.243 1.00 73.25 199 ASN A N 1
ATOM 1365 C CA . ASN A 1 199 ? 15.103 11.850 48.302 1.00 73.25 199 ASN A CA 1
ATOM 1366 C C . ASN A 1 199 ? 16.011 11.748 47.064 1.00 73.25 199 ASN A C 1
ATOM 1368 O O . ASN A 1 199 ? 15.743 10.962 46.154 1.00 73.25 199 ASN A O 1
ATOM 1372 N N . ARG A 1 200 ? 17.076 12.551 47.002 1.00 73.50 200 ARG A N 1
ATOM 1373 C CA . ARG A 1 200 ? 17.974 12.620 45.850 1.00 73.50 200 ARG A CA 1
ATOM 1374 C C . ARG A 1 200 ? 19.056 11.548 45.905 1.00 73.50 200 ARG A C 1
ATOM 1376 O O . ARG A 1 200 ? 19.966 11.606 46.729 1.00 73.50 200 ARG A O 1
ATOM 1383 N N . ASP A 1 201 ? 19.005 10.624 44.955 1.00 79.12 201 ASP A N 1
ATOM 1384 C CA . ASP A 1 201 ? 20.065 9.646 44.726 1.00 79.12 201 ASP A CA 1
ATOM 1385 C C . ASP A 1 201 ? 21.183 10.264 43.865 1.00 79.12 201 ASP A C 1
ATOM 1387 O O . ASP A 1 201 ? 21.074 10.388 42.640 1.00 79.12 201 ASP A O 1
ATOM 1391 N N . LEU A 1 202 ? 22.261 10.683 44.531 1.00 78.19 202 LEU A N 1
ATOM 1392 C CA . LEU A 1 202 ? 23.413 11.341 43.909 1.00 78.19 202 LEU A CA 1
ATOM 1393 C C . LEU A 1 202 ? 24.153 10.436 42.916 1.00 78.19 202 LEU A C 1
ATOM 1395 O O . LEU A 1 202 ? 24.714 10.936 41.938 1.00 78.19 202 LEU A O 1
ATOM 1399 N N . ASP A 1 203 ? 24.162 9.120 43.136 1.00 79.00 203 ASP A N 1
ATOM 1400 C CA . ASP A 1 203 ? 24.811 8.177 42.226 1.00 79.00 203 ASP A CA 1
ATOM 1401 C C . ASP A 1 203 ? 23.992 8.002 40.953 1.00 79.00 203 ASP A C 1
ATOM 1403 O O . ASP A 1 203 ? 24.545 8.038 39.847 1.00 79.00 203 ASP A O 1
ATOM 1407 N N . LYS A 1 204 ? 22.667 7.918 41.096 1.00 81.44 204 LYS A N 1
ATOM 1408 C CA . LYS A 1 204 ? 21.744 7.932 39.961 1.00 81.44 204 LYS A CA 1
ATOM 1409 C C . LYS A 1 204 ? 21.862 9.235 39.172 1.00 81.44 204 LYS A C 1
ATOM 1411 O O . LYS A 1 204 ? 22.000 9.193 37.952 1.00 81.44 204 LYS A O 1
ATOM 1416 N N . GLU A 1 205 ? 21.888 10.386 39.842 1.00 79.50 205 GLU A N 1
ATOM 1417 C CA . GLU A 1 205 ? 22.035 11.695 39.195 1.00 79.50 205 GLU A CA 1
ATOM 1418 C C . GLU A 1 205 ? 23.378 11.827 38.464 1.00 79.50 205 GLU A C 1
ATOM 1420 O O . GLU A 1 205 ? 23.420 12.231 37.303 1.00 79.50 205 GLU A O 1
ATOM 1425 N N . ARG A 1 206 ? 24.484 11.419 39.093 1.00 80.88 206 ARG A N 1
ATOM 1426 C CA . ARG A 1 206 ? 25.816 11.433 38.473 1.00 80.88 206 ARG A CA 1
ATOM 1427 C C . ARG A 1 206 ? 25.888 10.527 37.245 1.00 80.88 206 ARG A C 1
ATOM 1429 O O . ARG A 1 206 ? 26.537 10.893 36.265 1.00 80.88 206 ARG A O 1
ATOM 1436 N N . ASN A 1 207 ? 25.240 9.366 37.279 1.00 81.00 207 ASN A N 1
ATOM 1437 C CA . ASN A 1 207 ? 25.181 8.459 36.135 1.00 81.00 207 ASN A CA 1
ATOM 1438 C C . ASN A 1 207 ? 24.317 9.024 35.000 1.00 81.00 207 ASN A C 1
ATOM 1440 O O . ASN A 1 207 ? 24.745 8.969 33.849 1.00 81.00 207 ASN A O 1
ATOM 1444 N N . MET A 1 208 ? 23.181 9.653 35.314 1.00 79.25 208 MET A N 1
ATOM 1445 C CA . MET A 1 208 ? 22.345 10.339 34.320 1.00 79.25 208 MET A CA 1
ATOM 1446 C C . MET A 1 208 ? 23.085 11.515 33.668 1.00 79.25 208 MET A C 1
ATOM 1448 O O . MET A 1 208 ? 23.099 11.615 32.447 1.00 79.25 208 MET A O 1
ATOM 1452 N N . ARG A 1 209 ? 23.804 12.339 34.444 1.00 82.31 209 ARG A N 1
ATOM 1453 C CA . ARG A 1 209 ? 24.645 13.431 33.911 1.00 82.31 209 ARG A CA 1
ATOM 1454 C C . ARG A 1 209 ? 25.762 12.925 32.995 1.00 82.31 209 ARG A C 1
ATOM 1456 O O . ARG A 1 209 ? 26.056 13.532 31.969 1.00 82.31 209 ARG A O 1
ATOM 1463 N N . LYS A 1 210 ? 26.395 11.796 33.344 1.00 85.50 210 LYS A N 1
ATOM 1464 C CA . LYS A 1 210 ? 27.397 11.147 32.480 1.00 85.50 210 LYS A CA 1
ATOM 1465 C C . LYS A 1 210 ? 26.777 10.663 31.168 1.00 85.50 210 LYS A C 1
ATOM 1467 O O . LYS A 1 210 ? 27.371 10.882 30.117 1.00 85.50 210 LYS A O 1
ATOM 1472 N N . GLN A 1 211 ? 25.603 10.033 31.225 1.00 83.44 211 GLN A N 1
ATOM 1473 C CA . GLN A 1 211 ? 24.880 9.572 30.036 1.00 83.44 211 GLN A CA 1
ATOM 1474 C C . GLN A 1 211 ? 24.453 10.746 29.150 1.00 83.44 211 GLN A C 1
ATOM 1476 O O . GLN A 1 211 ? 24.756 10.739 27.963 1.00 83.44 211 GLN A O 1
ATOM 1481 N N . ALA A 1 212 ? 23.893 11.808 29.726 1.00 81.81 212 ALA A N 1
ATOM 1482 C CA . ALA A 1 212 ? 23.512 13.012 28.995 1.00 81.81 212 ALA A CA 1
ATOM 1483 C C . ALA A 1 212 ? 24.710 13.729 28.342 1.00 81.81 212 ALA A C 1
ATOM 1485 O O . ALA A 1 212 ? 24.597 14.210 27.216 1.00 81.81 212 ALA A O 1
ATOM 1486 N N . ALA A 1 213 ? 25.884 13.755 28.986 1.00 84.12 213 ALA A N 1
ATOM 1487 C CA . ALA A 1 213 ? 27.103 14.302 28.381 1.00 84.12 213 ALA A CA 1
ATOM 1488 C C . ALA A 1 213 ? 27.582 13.474 27.171 1.00 84.12 213 ALA A C 1
ATOM 1490 O O . ALA A 1 213 ? 28.005 14.036 26.158 1.00 84.12 213 ALA A O 1
ATOM 1491 N N . ILE A 1 214 ? 27.490 12.142 27.256 1.00 84.69 214 ILE A N 1
ATOM 1492 C CA . ILE A 1 214 ? 27.813 11.231 26.148 1.00 84.69 214 ILE A CA 1
ATOM 1493 C C . ILE A 1 214 ? 26.799 11.400 25.008 1.00 84.69 214 ILE A C 1
ATOM 1495 O O . ILE A 1 214 ? 27.204 11.556 23.856 1.00 84.69 214 ILE A O 1
ATOM 1499 N N . ALA A 1 215 ? 25.505 11.446 25.327 1.00 81.38 215 ALA A N 1
ATOM 1500 C CA . ALA A 1 215 ? 24.417 11.666 24.378 1.00 81.38 215 ALA A CA 1
ATOM 1501 C C . ALA A 1 215 ? 24.525 13.029 23.674 1.00 81.38 215 ALA A C 1
ATOM 1503 O O . ALA A 1 215 ? 24.404 13.114 22.453 1.00 81.38 215 ALA A O 1
ATOM 1504 N N . GLY A 1 216 ? 24.848 14.094 24.413 1.00 80.38 216 GLY A N 1
ATOM 1505 C CA . GLY A 1 216 ? 25.080 15.426 23.856 1.00 80.38 216 GLY A CA 1
ATOM 1506 C C . GLY A 1 216 ? 26.267 15.462 22.891 1.00 80.38 216 GLY A C 1
ATOM 1507 O O . GLY A 1 216 ? 26.163 16.035 21.806 1.00 80.38 216 GLY A O 1
ATOM 1508 N N . LYS A 1 217 ? 27.378 14.790 23.231 1.00 82.69 217 LYS A N 1
ATOM 1509 C CA . LYS A 1 217 ? 28.520 14.637 22.315 1.00 82.69 217 LYS A CA 1
ATOM 1510 C C . LYS A 1 217 ? 28.128 13.852 21.058 1.00 82.69 217 LYS A C 1
ATOM 1512 O O . LYS A 1 217 ? 28.475 14.252 19.949 1.00 82.69 217 LYS A O 1
ATOM 1517 N N . MET A 1 218 ? 27.362 12.776 21.228 1.00 78.81 218 MET A N 1
ATOM 1518 C CA . MET A 1 218 ? 26.862 11.947 20.135 1.00 78.81 218 MET A CA 1
ATOM 1519 C C . MET A 1 218 ? 25.960 12.736 19.177 1.00 78.81 218 MET A C 1
ATOM 1521 O O . MET A 1 218 ? 26.128 12.613 17.968 1.00 78.81 218 MET A O 1
ATOM 1525 N N . LEU A 1 219 ? 25.062 13.590 19.680 1.00 72.69 219 LEU A N 1
ATOM 1526 C CA . LEU A 1 219 ? 24.212 14.449 18.844 1.00 72.69 219 LEU A CA 1
ATOM 1527 C C . LEU A 1 219 ? 25.027 15.495 18.068 1.00 72.69 219 LEU A C 1
ATOM 1529 O O . LEU A 1 219 ? 24.780 15.694 16.883 1.00 72.69 219 LEU A O 1
ATOM 1533 N N . MET A 1 220 ? 26.045 16.107 18.679 1.00 73.75 220 MET A N 1
ATOM 1534 C CA . MET A 1 220 ? 26.925 17.072 17.992 1.00 73.75 220 MET A CA 1
ATOM 1535 C C . MET A 1 220 ? 27.748 16.435 16.855 1.00 73.75 220 MET A C 1
ATOM 1537 O O . MET A 1 220 ? 28.048 17.070 15.837 1.00 73.75 220 MET A O 1
ATOM 1541 N N . GLU A 1 221 ? 28.119 15.164 17.007 1.00 73.25 221 GLU A N 1
ATOM 1542 C CA . GLU A 1 221 ? 28.876 14.408 16.005 1.00 73.25 221 GLU A CA 1
ATOM 1543 C C . GLU A 1 221 ? 27.970 13.686 14.993 1.00 73.25 221 GLU A C 1
ATOM 1545 O O . GLU A 1 221 ? 28.440 13.288 13.921 1.00 73.25 221 GLU A O 1
ATOM 1550 N N . CYS A 1 222 ? 26.669 13.567 15.282 1.00 68.56 222 CYS A N 1
ATOM 1551 C CA . CYS A 1 222 ? 25.738 12.798 14.471 1.00 68.56 222 CYS A CA 1
ATOM 1552 C C . CYS A 1 222 ? 25.509 13.434 13.096 1.00 68.56 222 CYS A C 1
ATOM 1554 O O . CYS A 1 222 ? 25.068 14.576 12.966 1.00 68.56 222 CYS A O 1
ATOM 1556 N N . LYS A 1 223 ? 25.756 12.652 12.039 1.00 64.56 223 LYS A N 1
ATOM 1557 C CA . LYS A 1 223 ? 25.512 13.063 10.648 1.00 64.56 223 LYS A CA 1
ATOM 1558 C C . LYS A 1 223 ? 24.022 13.216 10.321 1.00 64.56 223 LYS A C 1
ATOM 1560 O O . LYS A 1 223 ? 23.699 13.948 9.396 1.00 64.56 223 LYS A O 1
ATOM 1565 N N . CYS A 1 224 ? 23.132 12.589 11.096 1.00 65.56 224 CYS A N 1
ATOM 1566 C CA . CYS A 1 224 ? 21.679 12.689 10.914 1.00 65.56 224 CYS A CA 1
ATOM 1567 C C . CYS A 1 224 ? 21.129 14.095 11.215 1.00 65.56 224 CYS A C 1
ATOM 1569 O O . CYS A 1 224 ? 20.017 14.397 10.815 1.00 65.56 224 CYS A O 1
ATOM 1571 N N . LEU A 1 225 ? 21.898 14.951 11.899 1.00 59.69 225 LEU A N 1
ATOM 1572 C CA . LEU A 1 225 ? 21.512 16.323 12.251 1.00 59.69 225 LEU A CA 1
ATOM 1573 C C . LEU A 1 225 ? 22.194 17.397 11.386 1.00 59.69 225 LEU A C 1
ATOM 1575 O O . LEU A 1 225 ? 22.014 18.583 11.644 1.00 59.69 225 LEU A O 1
ATOM 1579 N N . LYS A 1 226 ? 23.028 16.998 10.413 1.00 60.31 226 LYS A N 1
ATOM 1580 C CA . LYS A 1 226 ? 23.883 17.902 9.618 1.00 60.31 226 LYS A CA 1
ATOM 1581 C C . LYS A 1 226 ? 23.359 18.195 8.206 1.00 60.31 226 LYS A C 1
ATOM 1583 O O . LYS A 1 226 ? 24.098 18.799 7.433 1.00 60.31 226 LYS A O 1
ATOM 1588 N N . ASN A 1 227 ? 22.131 17.785 7.888 1.00 55.66 227 ASN A N 1
ATOM 1589 C CA . ASN A 1 227 ? 21.484 18.039 6.599 1.00 55.66 227 ASN A CA 1
ATOM 1590 C C . ASN A 1 227 ? 20.208 18.845 6.799 1.00 55.66 227 ASN A C 1
ATOM 1592 O O . ASN A 1 227 ? 19.376 18.379 7.608 1.00 55.66 227 ASN A O 1
#

Radius of gyration: 25.96 Å; chains: 1; bounding box: 60×48×76 Å

Secondary structure (DSSP, 8-state):
--EEEPBTT-BEE---EE--SS-EE--EEEE-S--EEEEEETTEEEPBTT-EEEESSSPEEB----SS-EETTEEBPBTTPBBTTS-EE---EEEEEEPP--S----------------------------S--TTTT-TTTS----SS-----HHHHHHHHHHHHHHT----HHHHHHHHHHHHHHHHTT-TT--TTT--HHHHHHHHHHHHHHHHHHHH-GGG--

pLDDT: mean 74.52, std 18.86, range [30.05, 96.19]

Foldseek 3Di:
DWFFFAFFFQWKAFQAWDDDVVIRGKGIGTFDFPAQCVDADVNGGFHFFQTWTDMPDPIKTQHDAAPPDDGPNGHTHGFQGAIPSRITRPDHRPVDIGDHPPPDDDDDDPDDDDDDDDDDDDDDDDDDDPDDDDVPPPDPVPDDDDDDDDDPPDPPPVVVVVVVCVVVVFPDDPLLVVLVVLLVVLVVCVVDPPCDPVPPDPVVNVVSVVSNVVSVVCNVPDPSRVD